Protein AF-A0A813G4A3-F1 (afdb_monomer_lite)

Sequence (191 aa):
MGSDAAAGILAEMGVASAAGILAAMDSDAAVGILAQMNSDAAVGARIAAGILALVDSDAAAGILAEMGAGSAAGILAVMGVLSAAGILTKMGSDDAAGILAEMGVASAAGILAAMDSDAAVGTLAQMNSDAAVGARIAAGILALVDSDAGSAARILAFMDSDDAAGILAEIDAESTAGILAVMDFDARLLI

InterPro domains:
  IPR006668 Magnesium transporter, MgtE intracellular domain [PF03448] (50-120)
  IPR038076 MgtE, N-terminal domain superfamily [G3DSA:1.25.60.10] (45-109)

Foldseek 3Di:
DFLLVVLVVLLPDDLLVSLVVLLVDDLVSSLRNLLNLLVPDLSSLLSSLSNLLNHDLLSSLSSQLVHQLLSSLSNQLNHDLLSSQSNLLNHQLQSSLSNLLNHDLLSSLSNLLNHDLVSSLSNLVNNVVVLVSSLSNLLSVLVVCPPPLLSSLSNLVSDDPVSSVSSLVVDDPVSSVSNVVNNVVVVVVVD

Radius of gyration: 18.29 Å; chains: 1; bounding box: 49×32×48 Å

pLDDT: mean 80.59, std 12.18, range [45.03, 96.81]

Structure (mmCIF, N/CA/C/O backbone):
data_AF-A0A813G4A3-F1
#
_entry.id   AF-A0A813G4A3-F1
#
loop_
_atom_site.group_PDB
_atom_site.id
_atom_site.type_symbol
_atom_site.label_atom_id
_atom_site.label_alt_id
_atom_site.label_comp_id
_atom_site.label_asym_id
_atom_site.label_entity_id
_atom_site.label_seq_id
_atom_site.pdbx_PDB_ins_code
_atom_site.Cartn_x
_atom_site.Cartn_y
_atom_site.Cartn_z
_atom_site.occupancy
_atom_site.B_iso_or_equiv
_atom_site.auth_seq_id
_atom_site.auth_comp_id
_atom_site.auth_asym_id
_atom_site.auth_atom_id
_atom_site.pdbx_PDB_model_num
ATOM 1 N N . MET A 1 1 ? 25.391 -0.135 -17.743 1.00 56.62 1 MET A N 1
ATOM 2 C CA . MET A 1 1 ? 24.430 0.970 -17.949 1.00 56.62 1 MET A CA 1
ATOM 3 C C . MET A 1 1 ? 24.018 1.453 -16.571 1.00 56.62 1 MET A C 1
ATOM 5 O O . MET A 1 1 ? 23.880 0.604 -15.702 1.00 56.62 1 MET A O 1
ATOM 9 N N . GLY A 1 2 ? 23.933 2.764 -16.336 1.00 77.69 2 GLY A N 1
ATOM 10 C CA . GLY A 1 2 ? 23.398 3.278 -15.067 1.00 77.69 2 GLY A CA 1
ATOM 11 C C . GLY A 1 2 ? 21.889 3.036 -14.977 1.00 77.69 2 GLY A C 1
ATOM 12 O O . GLY A 1 2 ? 21.246 2.885 -1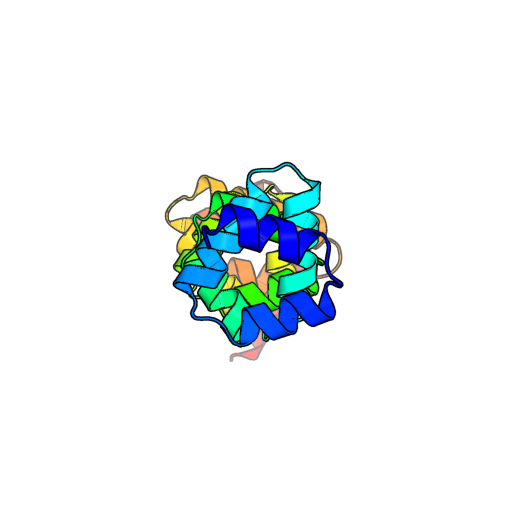6.019 1.00 77.69 2 GLY A O 1
ATOM 13 N N . SER A 1 3 ? 21.339 3.008 -13.760 1.00 78.31 3 SER A N 1
ATOM 14 C CA . SER A 1 3 ? 19.895 2.858 -13.501 1.00 78.31 3 SER A CA 1
ATOM 15 C C . SER A 1 3 ? 19.051 3.889 -14.253 1.00 78.31 3 SER A C 1
ATOM 17 O O . SER A 1 3 ? 17.966 3.567 -14.713 1.00 78.31 3 SER A O 1
ATOM 19 N N . ASP A 1 4 ? 19.598 5.080 -14.477 1.00 83.94 4 ASP A N 1
ATOM 20 C CA . ASP A 1 4 ? 18.984 6.171 -15.235 1.00 83.94 4 ASP A CA 1
ATOM 21 C C . ASP A 1 4 ? 18.680 5.812 -16.703 1.00 83.94 4 ASP A C 1
ATOM 23 O O . ASP A 1 4 ? 17.555 5.926 -17.185 1.00 83.94 4 ASP A O 1
ATOM 27 N N . ALA A 1 5 ? 19.672 5.261 -17.411 1.00 84.25 5 ALA A N 1
ATOM 28 C CA . ALA A 1 5 ? 19.495 4.831 -18.797 1.00 84.25 5 ALA A CA 1
ATOM 29 C C . ALA A 1 5 ? 18.519 3.648 -18.903 1.00 84.25 5 ALA A C 1
ATOM 31 O O . ALA A 1 5 ? 17.764 3.548 -19.868 1.00 84.25 5 ALA A O 1
ATOM 32 N N . ALA A 1 6 ? 18.530 2.750 -17.914 1.00 86.00 6 ALA A N 1
ATOM 33 C CA . ALA A 1 6 ? 17.604 1.626 -17.863 1.00 86.00 6 ALA A CA 1
ATOM 34 C C . ALA A 1 6 ? 16.165 2.080 -17.562 1.00 86.00 6 ALA A C 1
ATOM 36 O O . ALA A 1 6 ? 15.239 1.593 -18.209 1.00 86.00 6 ALA A O 1
ATOM 37 N N . ALA A 1 7 ? 15.982 3.051 -16.663 1.00 85.81 7 ALA A N 1
ATOM 38 C CA . ALA A 1 7 ? 14.694 3.675 -16.374 1.00 85.81 7 ALA A CA 1
ATOM 39 C C . ALA A 1 7 ? 14.096 4.339 -17.620 1.00 85.81 7 ALA A C 1
ATOM 41 O O . ALA A 1 7 ? 12.936 4.084 -17.940 1.00 85.81 7 ALA A O 1
ATOM 42 N N . GLY A 1 8 ? 14.895 5.096 -18.380 1.00 85.75 8 GLY A N 1
ATOM 43 C CA . GLY A 1 8 ? 14.455 5.684 -19.651 1.00 85.75 8 GLY A CA 1
ATOM 44 C C . GLY A 1 8 ? 14.010 4.633 -20.675 1.00 85.75 8 GLY A C 1
ATOM 45 O O . GLY A 1 8 ? 12.928 4.738 -21.247 1.00 85.75 8 GLY A O 1
ATOM 46 N N . ILE A 1 9 ? 14.793 3.562 -20.852 1.00 87.25 9 ILE A N 1
ATOM 47 C CA . ILE A 1 9 ? 14.450 2.466 -21.778 1.00 87.25 9 ILE A CA 1
ATOM 48 C C . ILE A 1 9 ? 13.161 1.749 -21.347 1.00 87.25 9 ILE A C 1
ATOM 50 O O . ILE A 1 9 ? 12.318 1.432 -22.187 1.00 87.25 9 ILE A O 1
ATOM 54 N N . LEU A 1 10 ? 12.997 1.481 -20.048 1.00 85.56 10 LEU A N 1
ATOM 55 C CA . LEU A 1 10 ? 11.796 0.837 -19.510 1.00 85.56 10 LEU A CA 1
ATOM 56 C C . LEU A 1 10 ? 10.564 1.739 -19.599 1.00 85.56 10 LEU A C 1
ATOM 58 O O . LEU A 1 10 ? 9.476 1.227 -19.848 1.00 85.56 10 LEU A O 1
ATOM 62 N N . ALA A 1 11 ? 10.731 3.056 -19.456 1.00 84.06 11 ALA A N 1
ATOM 63 C CA . ALA A 1 11 ? 9.652 4.029 -19.601 1.00 84.06 11 ALA A CA 1
ATOM 64 C C . ALA A 1 11 ? 9.122 4.120 -21.038 1.00 84.06 11 ALA A C 1
ATOM 66 O O . ALA A 1 11 ? 7.927 4.331 -21.243 1.00 84.06 11 ALA A O 1
ATOM 67 N N . GLU A 1 12 ? 10.003 3.966 -22.027 1.00 87.50 12 GLU A N 1
ATOM 68 C CA . GLU A 1 12 ? 9.642 4.045 -23.444 1.00 87.50 12 GLU A CA 1
ATOM 69 C C . GLU A 1 12 ? 9.147 2.712 -24.026 1.00 87.50 12 GLU A C 1
ATOM 71 O O . GLU A 1 12 ? 8.446 2.708 -25.043 1.00 87.50 12 GLU A O 1
ATOM 76 N N . MET A 1 13 ? 9.479 1.573 -23.406 1.00 90.25 13 MET A N 1
ATOM 77 C CA . MET A 1 13 ? 8.983 0.270 -23.857 1.00 90.25 13 MET A CA 1
ATOM 78 C C . MET A 1 13 ? 7.579 -0.045 -23.319 1.00 90.25 13 MET A C 1
ATOM 80 O O . MET A 1 13 ? 7.081 0.555 -22.373 1.00 90.25 13 MET A O 1
ATOM 84 N N . GLY A 1 14 ? 6.917 -1.043 -23.912 1.00 87.81 14 GLY A N 1
ATOM 85 C CA . GLY A 1 14 ? 5.619 -1.506 -23.418 1.00 87.81 14 GLY A CA 1
ATOM 86 C C . GLY A 1 14 ? 5.698 -2.090 -22.001 1.00 87.81 14 GLY A C 1
ATOM 87 O O . GLY A 1 14 ? 6.555 -2.929 -21.726 1.00 87.81 14 GLY A O 1
ATOM 88 N N . VAL A 1 15 ? 4.747 -1.720 -21.135 1.00 88.81 15 VAL A N 1
ATOM 89 C CA . VAL A 1 15 ? 4.691 -2.120 -19.710 1.00 88.81 15 VAL A CA 1
ATOM 90 C C . VAL A 1 15 ? 4.814 -3.629 -19.468 1.00 88.81 15 VAL A C 1
ATOM 92 O O . VAL A 1 15 ? 5.442 -4.038 -18.500 1.00 88.81 15 VAL A O 1
ATOM 95 N N . ALA A 1 16 ? 4.285 -4.468 -20.363 1.00 91.19 16 ALA A N 1
ATOM 96 C CA . ALA A 1 16 ? 4.394 -5.923 -20.243 1.00 91.19 16 ALA A CA 1
ATOM 97 C C . ALA A 1 16 ? 5.827 -6.430 -20.473 1.00 91.19 16 ALA A C 1
ATOM 99 O O . ALA A 1 16 ? 6.306 -7.297 -19.746 1.00 91.19 16 ALA A O 1
ATOM 100 N N . SER A 1 17 ? 6.533 -5.868 -21.458 1.00 92.44 17 SER A N 1
ATOM 101 C CA . SER A 1 17 ? 7.945 -6.185 -21.696 1.00 92.44 17 SER A CA 1
ATOM 102 C C . SER A 1 17 ? 8.811 -5.684 -20.545 1.00 92.44 17 SER A C 1
ATOM 104 O O . SER A 1 17 ? 9.707 -6.395 -20.097 1.00 92.44 17 SER A O 1
ATOM 106 N N . ALA A 1 18 ? 8.501 -4.491 -20.033 1.00 92.38 18 ALA A N 1
ATOM 107 C CA . ALA A 1 18 ? 9.183 -3.918 -18.886 1.00 92.38 18 ALA A CA 1
ATOM 108 C C . ALA A 1 18 ? 9.009 -4.778 -17.625 1.00 92.38 18 ALA A C 1
ATOM 110 O O . ALA A 1 18 ? 9.995 -5.077 -16.959 1.00 92.38 18 ALA A O 1
ATOM 111 N N . ALA A 1 19 ? 7.792 -5.254 -17.350 1.00 91.81 19 ALA A N 1
ATOM 112 C CA . ALA A 1 19 ? 7.508 -6.172 -16.247 1.00 91.81 19 ALA A CA 1
ATOM 113 C C . ALA A 1 19 ? 8.239 -7.510 -16.392 1.00 91.81 19 ALA A C 1
ATOM 115 O O . ALA A 1 19 ? 8.816 -7.997 -15.424 1.00 91.81 19 ALA A O 1
ATOM 116 N N . GLY A 1 20 ? 8.283 -8.076 -17.602 1.00 91.38 20 GLY A N 1
ATOM 117 C CA . GLY A 1 20 ? 9.026 -9.310 -17.866 1.00 91.38 20 GLY A CA 1
ATOM 118 C C . GLY A 1 20 ? 10.532 -9.168 -17.628 1.00 91.38 20 GLY A C 1
ATOM 119 O O . GLY A 1 20 ? 11.159 -10.089 -17.113 1.00 91.38 20 GLY A O 1
ATOM 120 N N . ILE A 1 21 ? 11.108 -8.011 -17.967 1.00 91.94 21 ILE A N 1
ATOM 121 C CA . ILE A 1 21 ? 12.512 -7.702 -17.667 1.00 91.94 21 ILE A CA 1
ATOM 122 C C . ILE A 1 21 ? 12.699 -7.529 -16.163 1.00 91.94 21 ILE A C 1
ATOM 124 O O . ILE A 1 21 ? 13.572 -8.174 -15.595 1.00 91.94 21 ILE A O 1
ATOM 128 N N . LEU A 1 22 ? 11.861 -6.715 -15.517 1.00 90.62 22 LEU A N 1
ATOM 129 C CA . LEU A 1 22 ? 11.952 -6.430 -14.087 1.00 90.62 22 LEU A CA 1
ATOM 130 C C . LEU A 1 22 ? 11.859 -7.711 -13.241 1.00 90.62 22 LEU A C 1
ATOM 132 O O . LEU A 1 22 ? 12.648 -7.891 -12.324 1.00 90.62 22 LEU A O 1
ATOM 136 N N . ALA A 1 23 ? 10.965 -8.636 -13.602 1.00 87.62 23 ALA A N 1
ATOM 137 C CA . ALA A 1 23 ? 10.809 -9.928 -12.931 1.00 87.62 23 ALA A CA 1
ATOM 138 C C . ALA A 1 23 ? 12.013 -10.877 -13.100 1.00 87.62 23 ALA A C 1
ATOM 140 O O . ALA A 1 23 ? 12.143 -11.841 -12.349 1.00 87.62 23 ALA A O 1
ATOM 141 N N . ALA A 1 24 ? 12.874 -10.643 -14.094 1.00 88.94 24 ALA A N 1
ATOM 142 C CA . ALA A 1 24 ? 14.073 -11.442 -14.350 1.00 88.94 24 ALA A CA 1
ATOM 143 C C . ALA A 1 24 ? 15.359 -10.806 -13.787 1.00 88.94 24 ALA A C 1
ATOM 145 O O . ALA A 1 24 ? 16.430 -11.408 -13.893 1.00 88.94 24 ALA A O 1
ATOM 146 N N . MET A 1 25 ? 15.272 -9.590 -13.244 1.00 89.81 25 MET A N 1
ATOM 147 C CA . MET A 1 25 ? 16.396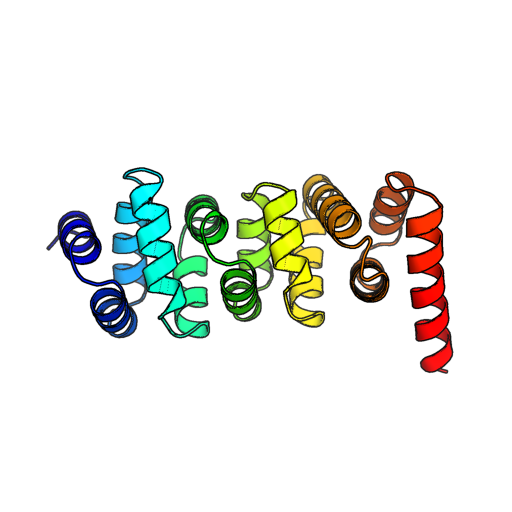 -8.861 -12.658 1.00 89.81 25 MET A CA 1
ATOM 148 C C . MET A 1 25 ? 16.546 -9.172 -11.166 1.00 89.81 25 MET A C 1
ATOM 150 O O . MET A 1 25 ? 15.621 -9.666 -10.525 1.00 89.81 25 MET A O 1
ATOM 154 N N . ASP A 1 26 ? 17.725 -8.882 -10.614 1.00 90.06 26 ASP A N 1
ATOM 155 C CA . ASP A 1 26 ? 17.891 -8.820 -9.161 1.00 90.06 26 ASP A CA 1
ATOM 156 C C . ASP A 1 26 ? 17.121 -7.626 -8.565 1.00 90.06 26 ASP A C 1
ATOM 158 O O . ASP A 1 26 ? 16.818 -6.645 -9.258 1.00 90.06 26 ASP A O 1
ATOM 162 N N . SER A 1 27 ? 16.762 -7.742 -7.282 1.00 85.44 27 SER A N 1
ATOM 163 C CA . SER A 1 27 ? 15.917 -6.766 -6.591 1.00 85.44 27 SER A CA 1
ATOM 164 C C . SER A 1 27 ? 16.592 -5.398 -6.496 1.00 85.44 27 SER A C 1
ATOM 166 O O . SER A 1 27 ? 15.973 -4.403 -6.866 1.00 85.44 27 SER A O 1
ATOM 168 N N . ASP A 1 28 ? 17.882 -5.349 -6.159 1.00 88.88 28 ASP A N 1
ATOM 169 C CA . ASP A 1 28 ? 18.676 -4.116 -6.090 1.00 88.88 28 ASP A CA 1
ATOM 170 C C . ASP A 1 28 ? 18.626 -3.307 -7.401 1.00 88.88 28 ASP A C 1
ATOM 172 O O . ASP A 1 28 ? 18.415 -2.086 -7.401 1.00 88.88 28 ASP A O 1
ATOM 176 N N . ALA A 1 29 ? 18.796 -3.967 -8.550 1.00 89.06 29 ALA A N 1
ATOM 177 C CA . ALA A 1 29 ? 18.736 -3.312 -9.850 1.00 89.06 29 ALA A CA 1
ATOM 178 C C . ALA A 1 29 ? 17.315 -2.843 -10.186 1.00 89.06 29 ALA A C 1
ATOM 180 O O . ALA A 1 29 ? 17.150 -1.741 -10.721 1.00 89.06 29 ALA A O 1
ATOM 181 N N . ALA A 1 30 ? 16.293 -3.639 -9.861 1.00 90.56 30 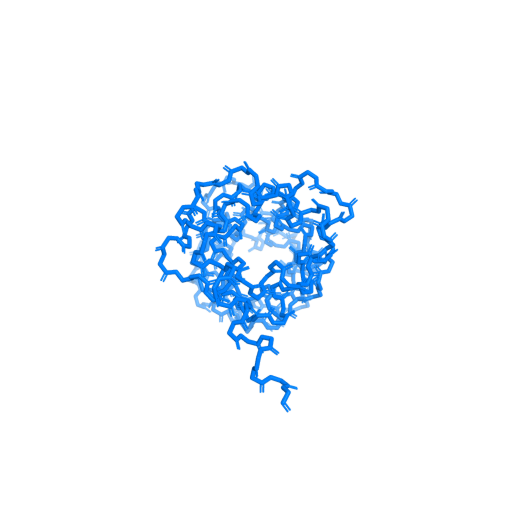ALA A N 1
ATOM 182 C CA . ALA A 1 30 ? 14.896 -3.253 -10.044 1.00 90.56 30 ALA A CA 1
ATOM 183 C C . ALA A 1 30 ? 14.529 -2.028 -9.187 1.00 90.56 30 ALA A C 1
ATOM 185 O O . ALA A 1 30 ? 13.943 -1.073 -9.705 1.00 90.56 30 ALA A O 1
ATOM 186 N N . VAL A 1 31 ? 14.942 -2.009 -7.916 1.00 91.31 31 VAL A N 1
ATOM 187 C CA . VAL A 1 31 ? 14.769 -0.881 -6.989 1.00 91.31 31 VAL A CA 1
ATOM 188 C C . VAL A 1 31 ? 15.428 0.371 -7.551 1.00 91.31 31 VAL A C 1
ATOM 190 O O . VAL A 1 31 ? 14.779 1.411 -7.664 1.00 91.31 31 VAL A O 1
ATOM 193 N N . GLY A 1 32 ? 16.694 0.278 -7.968 1.00 89.56 32 GLY A N 1
ATOM 194 C CA . GLY A 1 32 ? 17.432 1.419 -8.510 1.00 89.56 32 GLY A CA 1
ATOM 195 C C . GLY A 1 32 ? 16.790 2.015 -9.767 1.00 89.56 32 GLY A C 1
ATOM 196 O O . GLY A 1 32 ? 16.792 3.231 -9.946 1.00 89.56 32 GLY A O 1
ATOM 197 N N . ILE A 1 33 ? 16.216 1.179 -10.632 1.00 90.44 33 ILE A N 1
ATOM 198 C CA . ILE A 1 33 ? 15.498 1.614 -11.836 1.00 90.44 33 ILE A CA 1
ATOM 199 C C . ILE A 1 33 ? 14.173 2.284 -11.476 1.00 90.44 33 ILE A C 1
ATOM 201 O O . ILE A 1 33 ? 13.894 3.381 -11.957 1.00 90.44 33 ILE A O 1
ATOM 205 N N . LEU A 1 34 ? 13.354 1.645 -10.639 1.00 89.50 34 LEU A N 1
ATOM 206 C CA . LEU A 1 34 ? 12.043 2.179 -10.269 1.00 89.50 34 LEU A CA 1
ATOM 207 C C . LEU A 1 34 ? 12.169 3.471 -9.462 1.00 89.50 34 LEU A C 1
ATOM 209 O O . LEU A 1 34 ? 11.369 4.380 -9.661 1.00 89.50 34 LEU A O 1
ATOM 213 N N . ALA A 1 35 ? 13.196 3.594 -8.619 1.00 86.75 35 ALA A N 1
ATOM 214 C CA . ALA A 1 35 ? 13.501 4.832 -7.913 1.00 86.75 35 ALA A CA 1
ATOM 215 C C . ALA A 1 35 ? 13.805 5.983 -8.887 1.00 86.75 35 ALA A C 1
ATOM 217 O O . ALA A 1 35 ? 13.259 7.071 -8.713 1.00 86.75 35 ALA A O 1
ATOM 218 N N . GLN A 1 36 ? 14.592 5.729 -9.943 1.00 88.38 36 GLN A N 1
ATOM 219 C CA . GLN A 1 36 ? 14.860 6.722 -10.994 1.00 88.38 36 GLN A CA 1
ATOM 220 C C . GLN A 1 36 ? 13.608 7.070 -11.804 1.00 88.38 36 GLN A C 1
ATOM 222 O O . GLN A 1 36 ? 13.385 8.232 -12.131 1.00 88.38 36 GLN A O 1
ATOM 227 N N . MET A 1 37 ? 12.748 6.091 -12.101 1.00 86.19 37 MET A N 1
ATOM 228 C CA . MET A 1 37 ? 11.459 6.390 -12.732 1.00 86.19 37 MET A CA 1
ATOM 229 C C . MET A 1 37 ? 10.609 7.277 -11.818 1.00 86.19 37 MET A C 1
ATOM 231 O O . MET A 1 37 ? 10.025 8.254 -12.272 1.00 86.19 37 MET A O 1
ATOM 235 N N . ASN A 1 38 ? 10.549 6.967 -10.524 1.00 80.25 38 ASN A N 1
ATOM 236 C CA . ASN A 1 38 ? 9.702 7.681 -9.577 1.00 80.25 38 ASN A CA 1
ATOM 237 C C . ASN A 1 38 ? 10.185 9.114 -9.281 1.00 80.25 38 ASN A C 1
ATOM 239 O O . ASN A 1 38 ? 9.364 9.978 -8.973 1.00 80.25 38 ASN A O 1
ATOM 243 N N . SER A 1 39 ? 11.487 9.400 -9.401 1.00 76.62 39 SER A N 1
ATOM 244 C CA . SER A 1 39 ? 12.023 10.758 -9.224 1.00 76.62 39 SER A CA 1
ATOM 245 C C . SER A 1 39 ? 11.621 11.730 -10.341 1.00 76.62 39 SER A C 1
ATOM 247 O O . SER A 1 39 ? 11.503 12.930 -10.089 1.00 76.62 39 SER A O 1
ATOM 249 N N . ASP A 1 40 ? 11.339 11.232 -11.548 1.00 64.44 40 ASP A N 1
ATOM 250 C CA . ASP A 1 40 ? 11.120 12.037 -12.761 1.00 64.44 40 ASP A CA 1
ATOM 251 C C . ASP A 1 40 ? 9.645 12.431 -13.009 1.00 64.44 40 ASP A C 1
ATOM 253 O O . ASP A 1 40 ? 9.167 12.493 -14.142 1.00 64.44 40 ASP A O 1
ATOM 257 N N . ALA A 1 41 ? 8.926 12.808 -11.947 1.00 64.75 41 ALA A N 1
ATOM 258 C CA . ALA A 1 41 ? 7.518 13.241 -11.934 1.00 64.75 41 ALA A CA 1
ATOM 259 C C . ALA A 1 41 ? 6.460 12.117 -11.921 1.00 64.75 41 ALA A C 1
ATOM 261 O O . ALA A 1 41 ? 6.730 10.935 -12.106 1.00 64.75 41 ALA A O 1
ATOM 262 N N . ALA A 1 42 ? 5.193 12.515 -11.727 1.00 72.25 42 ALA A N 1
ATOM 263 C CA . ALA A 1 42 ? 4.033 11.622 -11.582 1.00 72.25 42 ALA A CA 1
ATOM 264 C C . ALA A 1 42 ? 3.841 10.617 -12.739 1.00 72.25 42 ALA A C 1
ATOM 266 O O . ALA A 1 42 ? 3.196 9.583 -12.570 1.00 72.25 42 ALA A O 1
ATOM 267 N N . VAL A 1 43 ? 4.391 10.909 -13.923 1.00 80.75 43 VAL A N 1
ATOM 268 C CA . VAL A 1 43 ? 4.371 9.987 -15.067 1.00 80.75 43 VAL A CA 1
ATOM 269 C C . VAL A 1 43 ? 5.204 8.743 -14.773 1.00 80.75 43 VAL A C 1
ATOM 271 O O . VAL A 1 43 ? 4.735 7.635 -15.026 1.00 80.75 43 VAL A O 1
ATOM 274 N N . GLY A 1 44 ? 6.396 8.909 -14.201 1.00 85.81 44 GLY A N 1
ATOM 275 C CA . GLY A 1 44 ? 7.279 7.794 -13.891 1.00 85.81 44 GLY A CA 1
ATOM 276 C C . GLY A 1 44 ? 6.732 6.902 -12.777 1.00 85.81 44 GLY A C 1
ATOM 277 O O . GLY A 1 44 ? 6.734 5.683 -12.936 1.00 85.81 44 GLY A O 1
ATOM 278 N N . ALA A 1 45 ? 6.111 7.486 -11.744 1.00 89.00 45 ALA A N 1
ATOM 279 C CA . ALA A 1 45 ? 5.363 6.737 -10.727 1.00 89.00 45 ALA A CA 1
ATOM 280 C C . ALA A 1 45 ? 4.256 5.866 -11.348 1.00 89.00 45 ALA A C 1
ATOM 282 O O . ALA A 1 45 ? 4.079 4.704 -10.984 1.00 89.00 45 ALA A O 1
ATOM 283 N N . ARG A 1 46 ? 3.528 6.400 -12.340 1.00 91.12 46 ARG A N 1
ATOM 284 C CA . ARG A 1 46 ? 2.445 5.664 -13.009 1.00 91.12 46 ARG A CA 1
ATOM 285 C C . ARG A 1 46 ? 2.958 4.535 -13.897 1.00 91.12 46 ARG A C 1
ATOM 287 O O . ARG A 1 46 ? 2.305 3.497 -13.990 1.00 91.12 46 ARG A O 1
ATOM 294 N N . ILE A 1 47 ? 4.107 4.721 -14.544 1.00 90.50 47 ILE A N 1
ATOM 295 C CA . ILE A 1 47 ? 4.747 3.652 -15.317 1.00 90.50 47 ILE A CA 1
ATOM 296 C C . ILE A 1 47 ? 5.250 2.561 -14.369 1.00 90.50 47 ILE A C 1
ATOM 298 O O . ILE A 1 47 ? 4.929 1.396 -14.585 1.00 90.50 47 ILE A O 1
ATOM 302 N N . ALA A 1 48 ? 5.951 2.930 -13.294 1.00 92.94 48 ALA A N 1
ATOM 303 C CA . ALA A 1 48 ? 6.393 2.003 -12.256 1.00 92.94 48 ALA A CA 1
ATOM 304 C C . ALA A 1 48 ? 5.220 1.191 -11.680 1.00 92.94 48 ALA A C 1
ATOM 306 O O . ALA A 1 48 ? 5.300 -0.033 -11.600 1.00 92.94 48 ALA A O 1
ATOM 307 N N . ALA A 1 49 ? 4.093 1.844 -11.380 1.00 94.19 49 ALA A N 1
ATOM 308 C CA . ALA A 1 49 ? 2.883 1.171 -10.915 1.00 94.19 49 ALA A CA 1
ATOM 309 C C . ALA A 1 49 ? 2.321 0.194 -11.959 1.00 94.19 49 ALA A C 1
ATOM 311 O O . ALA A 1 49 ? 1.951 -0.929 -11.624 1.00 94.19 49 ALA A O 1
ATOM 312 N N . GLY A 1 50 ? 2.283 0.595 -13.233 1.00 93.44 50 GLY A N 1
ATOM 313 C CA . GLY A 1 50 ? 1.841 -0.271 -14.326 1.00 93.44 50 GLY A CA 1
ATOM 314 C C . GLY A 1 50 ? 2.748 -1.485 -14.542 1.00 93.44 50 GLY A C 1
ATOM 315 O O . GLY A 1 50 ? 2.252 -2.561 -14.864 1.00 93.44 50 GLY A O 1
ATOM 316 N N . ILE A 1 51 ? 4.058 -1.326 -14.339 1.00 93.75 51 ILE A N 1
ATOM 317 C CA . ILE A 1 51 ? 5.036 -2.418 -14.392 1.00 93.75 51 ILE A CA 1
ATOM 318 C C . ILE A 1 51 ? 4.808 -3.374 -13.218 1.00 93.75 51 ILE A C 1
ATOM 320 O O . ILE A 1 51 ? 4.601 -4.563 -13.443 1.00 93.75 51 ILE A O 1
ATOM 324 N N . LEU A 1 52 ? 4.788 -2.865 -11.982 1.00 94.50 52 LEU A N 1
ATOM 325 C CA . LEU A 1 52 ? 4.624 -3.685 -10.777 1.00 94.50 52 LEU A CA 1
ATOM 326 C C . LEU A 1 52 ? 3.283 -4.424 -10.735 1.00 94.50 52 LEU A C 1
ATOM 328 O O . LEU A 1 52 ? 3.235 -5.549 -10.257 1.00 94.50 52 LEU A O 1
ATOM 332 N N . ALA A 1 53 ? 2.213 -3.851 -11.293 1.00 93.25 53 ALA A N 1
ATOM 333 C CA . ALA A 1 53 ? 0.916 -4.522 -11.394 1.00 93.25 53 ALA A CA 1
ATOM 334 C C . ALA A 1 53 ? 0.927 -5.772 -12.301 1.00 93.25 53 ALA A C 1
ATOM 336 O O . ALA A 1 53 ? -0.015 -6.563 -12.258 1.00 93.25 53 ALA A O 1
ATOM 337 N N . LEU A 1 54 ? 1.954 -5.936 -13.142 1.00 93.88 54 LEU A N 1
ATOM 338 C CA . LEU A 1 54 ? 2.149 -7.102 -14.012 1.00 93.88 54 LEU A CA 1
ATOM 339 C C . LEU A 1 54 ? 3.246 -8.051 -13.508 1.00 93.88 54 LEU A C 1
ATOM 341 O O . LEU A 1 54 ? 3.428 -9.124 -14.084 1.00 93.88 54 LEU A O 1
ATOM 345 N N . VAL A 1 55 ? 3.983 -7.657 -12.470 1.00 93.38 55 VAL A N 1
ATOM 346 C CA . VAL A 1 55 ? 4.968 -8.503 -11.791 1.00 93.38 55 VAL A CA 1
ATOM 347 C C . VAL A 1 55 ? 4.249 -9.338 -10.730 1.00 93.38 55 VAL A C 1
ATOM 349 O O . VAL A 1 55 ? 3.199 -8.948 -10.219 1.00 93.38 55 VAL A O 1
ATOM 352 N N . ASP A 1 56 ? 4.800 -10.511 -10.418 1.00 93.81 56 ASP A N 1
ATOM 353 C CA . ASP A 1 56 ? 4.314 -11.328 -9.307 1.00 93.81 56 ASP A CA 1
ATOM 354 C C . ASP A 1 56 ? 4.283 -10.511 -8.001 1.00 93.81 56 ASP A C 1
ATOM 356 O O . ASP A 1 56 ? 5.218 -9.764 -7.705 1.00 93.81 56 ASP A O 1
ATOM 360 N N . SER A 1 57 ? 3.197 -10.623 -7.231 1.00 92.31 57 SER A N 1
ATOM 361 C CA . SER A 1 57 ? 2.982 -9.767 -6.059 1.00 92.31 57 SER A CA 1
ATOM 362 C C . SER A 1 57 ? 4.027 -9.972 -4.964 1.00 92.31 57 SER A C 1
ATOM 364 O O . SER A 1 57 ? 4.339 -9.007 -4.272 1.00 92.31 57 SER A O 1
ATOM 366 N N . ASP A 1 58 ? 4.602 -11.172 -4.826 1.00 94.19 58 ASP A N 1
ATOM 367 C CA . ASP A 1 58 ? 5.673 -11.425 -3.859 1.00 94.19 58 ASP A CA 1
ATOM 368 C C . ASP A 1 58 ? 6.975 -10.724 -4.299 1.00 94.19 58 ASP A C 1
ATOM 370 O O . ASP A 1 58 ? 7.653 -10.089 -3.489 1.00 94.19 58 ASP A O 1
ATOM 374 N N . ALA A 1 59 ? 7.293 -10.743 -5.598 1.00 92.75 59 ALA A N 1
ATOM 375 C CA . ALA A 1 59 ? 8.444 -10.014 -6.140 1.00 92.75 59 ALA A CA 1
ATOM 376 C C . ALA A 1 59 ? 8.256 -8.490 -6.051 1.00 92.75 59 ALA A C 1
ATOM 378 O O . ALA A 1 59 ? 9.174 -7.770 -5.656 1.00 92.75 59 ALA A O 1
ATOM 379 N N . ALA A 1 60 ? 7.061 -7.990 -6.371 1.00 95.06 60 ALA A N 1
ATOM 380 C CA . ALA A 1 60 ? 6.734 -6.574 -6.230 1.00 95.06 60 ALA A CA 1
ATOM 381 C C . ALA A 1 60 ? 6.805 -6.111 -4.764 1.00 95.06 60 ALA A C 1
ATOM 383 O O . ALA A 1 60 ? 7.291 -5.011 -4.501 1.00 95.06 60 ALA A O 1
ATOM 384 N N . ALA A 1 61 ? 6.373 -6.953 -3.818 1.00 95.25 61 ALA A N 1
ATOM 385 C CA . ALA A 1 61 ? 6.486 -6.681 -2.389 1.00 95.25 61 ALA A CA 1
ATOM 386 C C . ALA A 1 61 ? 7.950 -6.584 -1.947 1.00 95.25 61 ALA A C 1
ATOM 388 O O . ALA A 1 61 ? 8.313 -5.606 -1.299 1.00 95.25 61 ALA A O 1
ATOM 389 N N . GLY A 1 62 ? 8.806 -7.526 -2.358 1.00 93.94 62 GLY A N 1
ATOM 390 C CA . GLY A 1 62 ? 10.242 -7.465 -2.060 1.00 93.94 62 GLY A CA 1
ATOM 391 C C . GLY A 1 62 ? 10.900 -6.187 -2.590 1.00 93.94 62 GLY A C 1
ATOM 392 O O . GLY A 1 62 ? 11.593 -5.490 -1.856 1.00 93.94 62 GLY A O 1
ATOM 393 N N . ILE A 1 63 ? 10.599 -5.817 -3.837 1.00 94.12 63 ILE A N 1
ATOM 394 C CA . ILE A 1 63 ? 11.125 -4.593 -4.460 1.00 94.12 63 ILE A CA 1
ATOM 395 C C . ILE A 1 63 ? 10.671 -3.335 -3.711 1.00 94.12 63 ILE A C 1
ATOM 397 O O . ILE A 1 63 ? 11.459 -2.416 -3.515 1.00 94.12 63 ILE A O 1
ATOM 401 N N . LEU A 1 64 ? 9.402 -3.250 -3.310 1.00 94.56 64 LEU A N 1
ATOM 402 C CA . LEU A 1 64 ? 8.902 -2.072 -2.598 1.00 94.56 64 LEU A CA 1
ATOM 403 C C . LEU A 1 64 ? 9.399 -1.998 -1.150 1.00 94.56 64 LEU A C 1
ATOM 405 O O . LEU A 1 64 ? 9.585 -0.888 -0.666 1.00 94.56 64 LEU A O 1
ATOM 409 N N . ALA A 1 65 ? 9.647 -3.133 -0.490 1.00 92.62 65 ALA A N 1
ATOM 410 C CA . ALA A 1 65 ? 10.218 -3.179 0.859 1.00 92.62 65 ALA A CA 1
ATOM 411 C C . ALA A 1 65 ? 11.685 -2.715 0.882 1.00 92.62 65 ALA A C 1
ATOM 413 O O . ALA A 1 65 ? 12.115 -2.016 1.795 1.00 92.62 65 ALA A O 1
ATOM 414 N N . GLU A 1 66 ? 12.453 -3.049 -0.157 1.00 92.75 66 GLU A N 1
ATOM 415 C CA . GLU A 1 66 ? 13.828 -2.561 -0.330 1.00 92.75 66 GLU A CA 1
ATOM 416 C C . GLU A 1 66 ? 13.885 -1.090 -0.790 1.00 92.75 66 GLU A C 1
ATOM 418 O O . GLU A 1 66 ? 14.930 -0.436 -0.722 1.00 92.75 66 GLU A O 1
ATOM 423 N N . MET A 1 67 ? 12.758 -0.541 -1.251 1.00 90.75 67 MET A N 1
ATOM 424 C CA . MET A 1 67 ? 12.629 0.851 -1.664 1.00 90.75 67 MET A CA 1
ATOM 425 C C . MET A 1 67 ? 12.300 1.756 -0.469 1.00 90.75 67 MET A C 1
ATOM 427 O O . MET A 1 67 ? 11.619 1.368 0.472 1.00 90.75 67 MET A O 1
ATOM 431 N N . GLY A 1 68 ? 12.730 3.021 -0.513 1.00 88.88 68 GLY A N 1
ATOM 432 C CA . GLY A 1 68 ? 12.323 3.994 0.505 1.00 88.88 68 GLY A CA 1
ATOM 433 C C . GLY A 1 68 ? 10.797 4.168 0.556 1.00 88.88 68 GLY A C 1
ATOM 434 O O . GLY A 1 68 ? 10.168 4.358 -0.489 1.00 88.88 68 GLY A O 1
ATOM 435 N N . ALA A 1 69 ? 10.225 4.170 1.767 1.00 90.56 69 ALA A N 1
ATOM 436 C CA . ALA A 1 69 ? 8.778 4.164 2.010 1.00 90.56 69 ALA A CA 1
ATOM 437 C C . ALA A 1 69 ? 8.005 5.239 1.226 1.00 90.56 69 ALA A C 1
ATOM 439 O O . ALA A 1 69 ? 7.004 4.930 0.586 1.00 90.56 69 ALA A O 1
ATOM 440 N N . GLY A 1 70 ? 8.507 6.478 1.175 1.00 90.50 70 GLY A N 1
ATOM 441 C CA . GLY A 1 70 ? 7.862 7.559 0.419 1.00 90.50 70 GLY A CA 1
ATOM 442 C C . GLY A 1 70 ? 7.833 7.327 -1.099 1.00 90.50 70 GLY A C 1
ATOM 443 O O . GLY A 1 70 ? 6.862 7.681 -1.769 1.00 90.50 70 GLY A O 1
ATOM 444 N N . SER A 1 71 ? 8.861 6.681 -1.659 1.00 91.38 71 SER A N 1
ATOM 445 C CA . SER A 1 71 ? 8.875 6.328 -3.084 1.00 91.38 71 SER A CA 1
ATOM 446 C C . SER A 1 71 ? 7.873 5.222 -3.387 1.00 91.38 71 SER A C 1
ATOM 448 O O . SER A 1 71 ? 7.085 5.347 -4.326 1.00 91.38 71 SER A O 1
ATOM 450 N N . ALA A 1 72 ? 7.859 4.177 -2.559 1.00 94.56 72 ALA A N 1
ATOM 451 C CA . ALA A 1 72 ? 6.889 3.098 -2.665 1.00 94.56 72 ALA A CA 1
ATOM 452 C C . ALA A 1 72 ? 5.448 3.619 -2.509 1.00 94.56 72 ALA A C 1
ATOM 454 O O . ALA A 1 72 ? 4.585 3.292 -3.324 1.00 94.56 72 ALA A O 1
ATOM 455 N N . ALA A 1 73 ? 5.206 4.517 -1.550 1.00 93.00 73 ALA A N 1
ATOM 456 C CA . ALA A 1 73 ? 3.923 5.184 -1.338 1.00 93.00 73 ALA A CA 1
ATOM 457 C C . ALA A 1 73 ? 3.467 5.971 -2.573 1.00 93.00 73 ALA A C 1
ATOM 459 O O . ALA A 1 73 ? 2.310 5.865 -2.981 1.00 93.00 73 ALA A O 1
ATOM 460 N N . GLY A 1 74 ? 4.375 6.714 -3.214 1.00 92.25 74 GLY A N 1
ATOM 461 C CA . GLY A 1 74 ? 4.087 7.440 -4.453 1.00 92.25 74 GLY A CA 1
ATOM 462 C C . GLY A 1 74 ? 3.660 6.523 -5.604 1.00 92.25 74 GLY A C 1
ATOM 463 O O . GLY A 1 74 ? 2.720 6.847 -6.332 1.00 92.25 74 GLY A O 1
ATOM 464 N N . ILE A 1 75 ? 4.298 5.356 -5.735 1.00 94.31 75 ILE A N 1
ATOM 465 C CA . ILE A 1 75 ? 3.948 4.349 -6.746 1.00 94.31 75 ILE A CA 1
ATOM 466 C C . ILE A 1 75 ? 2.591 3.705 -6.425 1.00 94.31 75 ILE A C 1
ATOM 468 O O . ILE A 1 75 ? 1.726 3.619 -7.300 1.00 94.31 75 ILE A O 1
ATOM 472 N N . LEU A 1 76 ? 2.364 3.288 -5.175 1.00 94.62 76 LEU A N 1
ATOM 473 C CA . LEU A 1 76 ? 1.097 2.674 -4.763 1.00 94.62 76 LEU A CA 1
ATOM 474 C C . LEU A 1 76 ? -0.082 3.651 -4.844 1.00 94.62 76 LEU A C 1
ATOM 476 O O . LEU A 1 76 ? -1.181 3.243 -5.209 1.00 94.62 76 LEU A O 1
ATOM 480 N N . ALA A 1 77 ? 0.133 4.944 -4.584 1.00 90.44 77 ALA A N 1
ATOM 481 C CA . ALA A 1 77 ? -0.914 5.966 -4.650 1.00 90.44 77 ALA A CA 1
ATOM 482 C C . ALA A 1 77 ? -1.528 6.129 -6.050 1.00 90.44 77 ALA A C 1
ATOM 484 O O . ALA A 1 77 ? -2.673 6.569 -6.171 1.00 90.44 77 ALA A O 1
ATOM 485 N N . VAL A 1 78 ? -0.781 5.790 -7.106 1.00 92.56 78 VAL A N 1
ATOM 486 C CA . VAL A 1 78 ? -1.261 5.816 -8.498 1.00 92.56 78 VAL A CA 1
ATOM 487 C C . VAL A 1 78 ? -1.599 4.424 -9.041 1.00 92.56 78 VAL A C 1
ATOM 489 O O . VAL A 1 78 ? -2.018 4.300 -10.195 1.00 92.56 78 VAL A O 1
ATOM 492 N N . MET A 1 79 ? -1.430 3.383 -8.224 1.00 94.12 79 MET A N 1
ATOM 493 C CA . MET A 1 79 ? -1.801 2.007 -8.532 1.00 94.12 79 MET A CA 1
ATOM 494 C C . MET A 1 79 ? -3.285 1.758 -8.224 1.00 94.12 79 MET A C 1
ATOM 496 O O . MET A 1 79 ? -3.909 2.451 -7.423 1.00 94.12 79 MET A O 1
ATOM 500 N N . GLY A 1 80 ? -3.879 0.746 -8.862 1.00 91.44 80 GLY A N 1
ATOM 501 C CA . GLY A 1 80 ? -5.209 0.277 -8.477 1.00 91.44 80 GLY A CA 1
ATOM 502 C C . GLY A 1 80 ? -5.214 -0.266 -7.043 1.00 91.44 80 GLY A C 1
ATOM 503 O O . GLY A 1 80 ? -4.332 -1.041 -6.681 1.00 91.44 80 GLY A O 1
ATOM 504 N N . VAL A 1 81 ? -6.236 0.095 -6.260 1.00 87.88 81 VAL A N 1
ATOM 505 C CA . VAL A 1 81 ? -6.364 -0.246 -4.828 1.00 87.88 81 VAL A CA 1
ATOM 506 C C . VAL A 1 81 ? -6.179 -1.742 -4.557 1.00 87.88 81 VAL A C 1
ATOM 508 O O . VAL A 1 81 ? -5.412 -2.106 -3.675 1.00 87.88 81 VAL A O 1
ATOM 511 N N . LEU A 1 82 ? -6.816 -2.613 -5.348 1.00 91.00 82 LEU A N 1
ATOM 512 C CA . LEU A 1 82 ? -6.708 -4.068 -5.169 1.00 91.00 82 LEU A CA 1
ATOM 513 C C . LEU A 1 82 ? -5.298 -4.601 -5.454 1.00 91.00 82 LEU A C 1
ATOM 515 O O . LEU A 1 82 ? -4.834 -5.509 -4.775 1.00 91.00 82 LEU A O 1
ATOM 519 N N . SER A 1 83 ? -4.608 -4.040 -6.450 1.00 94.25 83 SER A N 1
ATOM 520 C CA . SER A 1 83 ? -3.226 -4.420 -6.757 1.00 94.25 83 SER A CA 1
ATOM 521 C C . SER A 1 83 ? -2.289 -3.975 -5.640 1.00 94.25 83 SER A C 1
ATOM 523 O O . SER A 1 83 ? -1.486 -4.774 -5.171 1.00 94.25 83 SER A O 1
ATOM 525 N N . ALA A 1 84 ? -2.440 -2.737 -5.163 1.00 95.81 84 ALA A N 1
ATOM 526 C CA . ALA A 1 84 ? -1.664 -2.227 -4.039 1.00 95.81 84 ALA A CA 1
ATOM 527 C C . ALA A 1 84 ? -1.899 -3.059 -2.767 1.00 95.81 84 ALA A C 1
ATOM 529 O O . ALA A 1 84 ? -0.939 -3.459 -2.116 1.00 95.81 84 ALA A O 1
ATOM 530 N N . ALA A 1 85 ? -3.155 -3.394 -2.465 1.00 92.19 85 ALA A N 1
ATOM 531 C CA . ALA A 1 85 ? -3.515 -4.241 -1.331 1.00 92.19 85 ALA A CA 1
ATOM 532 C C . ALA A 1 85 ? -2.924 -5.651 -1.445 1.00 92.19 85 ALA A C 1
ATOM 534 O O . ALA A 1 85 ? -2.379 -6.171 -0.473 1.00 92.19 85 ALA A O 1
ATOM 535 N N . GLY A 1 86 ? -2.978 -6.260 -2.633 1.00 95.25 86 GLY A N 1
ATOM 536 C CA . GLY A 1 86 ? -2.375 -7.569 -2.883 1.00 95.25 86 GLY A CA 1
ATOM 537 C C . GLY A 1 86 ? -0.863 -7.573 -2.654 1.00 95.25 86 GLY A C 1
ATOM 538 O O . GLY A 1 86 ? -0.344 -8.496 -2.033 1.00 95.25 86 GLY A O 1
ATOM 539 N N . ILE A 1 87 ? -0.168 -6.520 -3.088 1.00 96.81 87 ILE A N 1
ATOM 540 C CA . ILE A 1 87 ? 1.275 -6.361 -2.879 1.00 96.81 87 ILE A CA 1
ATOM 541 C C . ILE A 1 87 ? 1.598 -6.144 -1.395 1.00 96.81 87 ILE A C 1
ATOM 543 O O . ILE A 1 87 ? 2.448 -6.847 -0.854 1.00 96.81 87 ILE A O 1
ATOM 547 N N . LEU A 1 88 ? 0.894 -5.236 -0.710 1.00 95.31 88 LEU A N 1
ATOM 548 C CA . LEU A 1 88 ? 1.107 -5.002 0.724 1.00 95.31 88 LEU A CA 1
ATOM 549 C C . LEU A 1 88 ? 0.778 -6.234 1.577 1.00 95.31 88 LEU A C 1
ATOM 551 O O . LEU A 1 88 ? 1.455 -6.483 2.565 1.00 95.31 88 LEU A O 1
ATOM 555 N N . THR A 1 89 ? -0.196 -7.052 1.171 1.00 93.38 89 THR A N 1
ATOM 556 C CA . THR A 1 89 ? -0.521 -8.321 1.851 1.00 93.38 89 THR A CA 1
ATOM 557 C C . THR A 1 89 ? 0.634 -9.328 1.782 1.00 93.38 89 THR A C 1
ATOM 559 O O . THR A 1 89 ? 0.756 -10.183 2.656 1.00 93.38 89 THR A O 1
ATOM 562 N N . LYS A 1 90 ? 1.489 -9.253 0.753 1.00 95.38 90 LYS A N 1
ATOM 563 C CA . LYS A 1 90 ? 2.686 -10.104 0.624 1.00 95.38 90 LYS A CA 1
ATOM 564 C C . LYS A 1 90 ? 3.933 -9.523 1.288 1.00 95.38 90 LYS A C 1
ATOM 566 O O . LYS A 1 90 ? 4.961 -10.192 1.345 1.00 95.38 90 LYS A O 1
ATOM 571 N N . MET A 1 91 ? 3.849 -8.292 1.773 1.00 94.12 91 MET A N 1
ATOM 572 C CA . MET A 1 91 ? 4.950 -7.575 2.398 1.00 94.12 91 MET A CA 1
ATOM 573 C C . MET A 1 91 ? 4.999 -7.835 3.911 1.00 94.12 91 MET A C 1
ATOM 575 O O . MET A 1 91 ? 4.001 -8.214 4.523 1.00 94.12 91 MET A O 1
ATOM 579 N N . GLY A 1 92 ? 6.162 -7.613 4.531 1.00 93.25 92 GLY A N 1
ATOM 580 C CA . GLY A 1 92 ? 6.259 -7.539 5.988 1.00 93.25 92 GLY A CA 1
ATOM 581 C C . GLY A 1 92 ? 5.374 -6.422 6.552 1.00 93.25 92 GLY A C 1
ATOM 582 O O . GLY A 1 92 ? 5.244 -5.358 5.945 1.00 93.25 92 GLY A O 1
ATOM 583 N N . SER A 1 93 ? 4.773 -6.656 7.723 1.00 89.00 93 SER A N 1
ATOM 584 C CA . SER A 1 93 ? 3.852 -5.708 8.369 1.00 89.00 93 SER A CA 1
ATOM 585 C C . SER A 1 93 ? 4.470 -4.329 8.587 1.00 89.00 93 SER A C 1
ATOM 587 O O . SER A 1 93 ? 3.787 -3.324 8.411 1.00 89.00 93 SER A O 1
ATOM 589 N N . ASP A 1 94 ? 5.752 -4.295 8.946 1.00 90.44 94 ASP A N 1
ATOM 590 C CA . ASP A 1 94 ? 6.480 -3.082 9.319 1.00 90.44 94 ASP A CA 1
ATOM 591 C C . ASP A 1 94 ? 6.748 -2.215 8.082 1.00 90.44 94 ASP A C 1
ATOM 593 O O . ASP A 1 94 ? 6.500 -1.009 8.098 1.00 90.44 94 ASP A O 1
ATOM 597 N N . ASP A 1 95 ? 7.171 -2.838 6.979 1.00 93.38 95 ASP A N 1
ATOM 598 C CA . ASP A 1 95 ? 7.399 -2.155 5.704 1.00 93.38 95 ASP A CA 1
ATOM 599 C C . ASP A 1 95 ? 6.078 -1.630 5.128 1.00 93.38 95 ASP A C 1
ATOM 601 O O . ASP A 1 95 ? 5.984 -0.470 4.722 1.00 93.38 95 ASP A O 1
ATOM 605 N N . ALA A 1 96 ? 5.021 -2.450 5.165 1.00 93.25 96 ALA A N 1
ATOM 606 C CA . ALA A 1 96 ? 3.693 -2.042 4.717 1.00 93.25 96 ALA A CA 1
ATOM 607 C C . ALA A 1 96 ? 3.162 -0.852 5.532 1.00 93.25 96 ALA A C 1
ATOM 609 O O . ALA A 1 96 ? 2.611 0.093 4.963 1.00 93.25 96 ALA A O 1
ATOM 610 N N . ALA A 1 97 ? 3.371 -0.867 6.850 1.00 88.38 97 ALA A N 1
ATOM 611 C CA . ALA A 1 97 ? 2.984 0.213 7.750 1.00 88.38 97 ALA A CA 1
ATOM 612 C C . ALA A 1 97 ? 3.759 1.498 7.450 1.00 88.38 97 ALA A C 1
ATOM 614 O O . ALA A 1 97 ? 3.154 2.565 7.331 1.00 88.38 97 ALA A O 1
ATOM 615 N N . GLY A 1 98 ? 5.077 1.394 7.261 1.00 90.25 98 GLY A N 1
ATOM 616 C CA . GLY A 1 98 ? 5.922 2.522 6.879 1.00 90.25 98 GLY A CA 1
ATOM 617 C C . GLY A 1 98 ? 5.488 3.151 5.554 1.00 90.25 98 GLY A C 1
ATOM 618 O O . GLY A 1 98 ? 5.398 4.371 5.450 1.00 90.25 98 GLY A O 1
ATOM 619 N N . ILE A 1 99 ? 5.144 2.337 4.554 1.00 92.94 99 ILE A N 1
ATOM 620 C CA . ILE A 1 99 ? 4.653 2.831 3.261 1.00 92.94 99 ILE A CA 1
ATOM 621 C C . ILE A 1 99 ? 3.297 3.527 3.412 1.00 92.94 99 ILE A C 1
ATOM 623 O O . ILE A 1 99 ? 3.118 4.631 2.901 1.00 92.94 99 ILE A O 1
ATOM 627 N N . LEU A 1 100 ? 2.342 2.922 4.122 1.00 89.06 100 LEU A N 1
ATOM 628 C CA . LEU A 1 100 ? 1.014 3.511 4.328 1.00 89.06 100 LEU A CA 1
ATOM 629 C C . LEU A 1 100 ? 1.067 4.817 5.130 1.00 89.06 100 LEU A C 1
ATOM 631 O O . LEU A 1 100 ? 0.254 5.707 4.877 1.00 89.06 100 LEU A O 1
ATOM 635 N N . ALA A 1 101 ? 2.026 4.964 6.048 1.00 85.75 101 ALA A N 1
ATOM 636 C CA . ALA A 1 101 ? 2.238 6.199 6.803 1.00 85.75 101 ALA A CA 1
ATOM 637 C C . ALA A 1 101 ? 2.653 7.386 5.913 1.00 85.75 101 ALA A C 1
ATOM 639 O O . ALA A 1 101 ? 2.305 8.529 6.205 1.00 85.75 101 ALA A O 1
ATOM 640 N N . GLU A 1 102 ? 3.337 7.118 4.798 1.00 88.56 102 GLU A N 1
ATOM 641 C CA . GLU A 1 102 ? 3.740 8.124 3.807 1.00 88.56 102 GLU A CA 1
ATOM 642 C C . GLU A 1 102 ? 2.624 8.443 2.788 1.00 88.56 102 GLU A C 1
ATOM 644 O O . GLU A 1 102 ? 2.757 9.346 1.955 1.00 88.56 102 GLU A O 1
ATOM 649 N N . MET A 1 103 ? 1.501 7.718 2.829 1.00 85.25 103 MET A N 1
ATOM 650 C CA . MET A 1 103 ? 0.368 7.923 1.928 1.00 85.25 103 MET A CA 1
ATOM 651 C C . MET A 1 103 ? -0.652 8.924 2.485 1.00 85.25 103 MET A C 1
ATOM 653 O O . MET A 1 103 ? -0.808 9.138 3.685 1.00 85.25 103 MET A O 1
ATOM 657 N N . GLY A 1 104 ? -1.439 9.517 1.582 1.00 79.94 104 GLY A N 1
ATOM 658 C CA . GLY A 1 104 ? -2.634 10.253 1.983 1.00 79.94 104 GLY A CA 1
ATOM 659 C C . GLY A 1 104 ? -3.637 9.327 2.679 1.00 79.94 104 GLY A C 1
ATOM 660 O O . GLY A 1 104 ? -3.918 8.240 2.178 1.00 79.94 104 GLY A O 1
ATOM 661 N N . VAL A 1 105 ? -4.221 9.794 3.789 1.00 74.00 105 VAL A N 1
ATOM 662 C CA . VAL A 1 105 ? -5.126 9.022 4.668 1.00 74.00 105 VAL A CA 1
ATOM 663 C C . VAL A 1 105 ? -6.188 8.230 3.899 1.00 74.00 105 VAL A C 1
ATOM 665 O O . VAL A 1 105 ? -6.363 7.045 4.152 1.00 74.00 105 VAL A O 1
ATOM 668 N N . ALA A 1 106 ? -6.869 8.855 2.933 1.00 72.56 106 ALA A N 1
ATOM 669 C CA . ALA A 1 106 ? -7.921 8.190 2.163 1.00 72.56 106 ALA A CA 1
ATOM 670 C C . ALA A 1 106 ? -7.389 7.044 1.283 1.00 72.56 106 ALA A C 1
ATOM 672 O O . ALA A 1 106 ? -8.028 6.000 1.177 1.00 72.56 106 ALA A O 1
ATOM 673 N N . SER A 1 107 ? -6.216 7.211 0.667 1.00 80.06 107 SER A N 1
ATOM 674 C CA . SER A 1 107 ? -5.602 6.165 -0.157 1.00 80.06 107 SER A CA 1
ATOM 675 C C . SER A 1 107 ? -5.094 5.011 0.703 1.00 80.06 107 SER A C 1
ATOM 677 O O . SER A 1 107 ? -5.342 3.857 0.366 1.00 80.06 107 SER A O 1
ATOM 679 N N . ALA A 1 108 ? -4.437 5.319 1.827 1.00 83.12 108 ALA A N 1
ATOM 680 C CA . ALA A 1 108 ? -3.972 4.315 2.781 1.00 83.12 108 ALA A CA 1
ATOM 681 C C . ALA A 1 108 ? -5.140 3.484 3.327 1.00 83.12 108 ALA A C 1
ATOM 683 O O . ALA A 1 108 ? -5.107 2.256 3.294 1.00 83.12 108 ALA A O 1
ATOM 684 N N . ALA A 1 109 ? -6.210 4.161 3.747 1.00 75.88 109 ALA A N 1
ATOM 685 C CA . ALA A 1 109 ? -7.430 3.531 4.223 1.00 75.88 109 ALA A CA 1
ATOM 686 C C . ALA A 1 109 ? -8.087 2.632 3.169 1.00 75.88 109 ALA A C 1
ATOM 688 O O . ALA A 1 109 ? -8.450 1.497 3.464 1.00 75.88 109 ALA A O 1
ATOM 689 N N . GLY A 1 110 ? -8.213 3.114 1.929 1.00 77.31 110 GLY A N 1
ATOM 690 C CA . GLY A 1 110 ? -8.791 2.325 0.842 1.00 77.31 110 GLY A CA 1
ATOM 691 C C . GLY A 1 110 ? -7.994 1.054 0.544 1.00 77.31 110 GLY A C 1
ATOM 692 O O . GLY A 1 110 ? -8.587 0.013 0.272 1.00 77.31 110 GLY A O 1
ATOM 693 N N . ILE A 1 111 ? -6.662 1.120 0.624 1.00 86.38 111 ILE A N 1
ATOM 694 C CA . ILE A 1 111 ? -5.788 -0.041 0.423 1.00 86.38 111 ILE A CA 1
ATOM 695 C C . ILE A 1 111 ? -5.899 -1.017 1.594 1.00 86.38 111 ILE A C 1
ATOM 697 O O . ILE A 1 111 ? -6.108 -2.202 1.355 1.00 86.38 111 ILE A O 1
ATOM 701 N N . LEU A 1 112 ? -5.836 -0.536 2.838 1.00 81.69 112 LEU A N 1
ATOM 702 C CA . LEU A 1 112 ? -5.997 -1.377 4.029 1.00 81.69 112 LEU A CA 1
ATOM 703 C C . LEU A 1 112 ? -7.345 -2.099 4.061 1.00 81.69 112 LEU A C 1
ATOM 705 O O . LEU A 1 112 ? -7.392 -3.282 4.375 1.00 81.69 112 LEU A O 1
ATOM 709 N N . ALA A 1 113 ? -8.431 -1.425 3.677 1.00 75.44 113 ALA A N 1
ATOM 710 C CA . ALA A 1 113 ? -9.756 -2.039 3.589 1.00 75.44 113 ALA A CA 1
ATOM 711 C C . ALA A 1 113 ? -9.851 -3.133 2.506 1.00 75.44 113 ALA A C 1
ATOM 713 O O . ALA A 1 113 ? -10.745 -3.974 2.554 1.00 75.44 113 ALA A O 1
ATOM 714 N N . ALA A 1 114 ? -8.951 -3.116 1.521 1.00 82.38 114 ALA A N 1
ATOM 715 C CA . ALA A 1 114 ? -8.879 -4.110 0.457 1.00 82.38 114 ALA A CA 1
ATOM 716 C C . ALA A 1 114 ? -7.876 -5.246 0.738 1.00 82.38 114 ALA A C 1
ATOM 718 O O . ALA A 1 114 ? -7.803 -6.190 -0.052 1.00 82.38 114 ALA A O 1
ATOM 719 N N . MET A 1 115 ? -7.089 -5.154 1.814 1.00 83.62 115 MET A N 1
ATOM 720 C CA . MET A 1 115 ? -6.161 -6.207 2.235 1.00 83.62 115 MET A CA 1
ATOM 721 C C . MET A 1 115 ? -6.909 -7.361 2.911 1.00 83.62 115 MET A C 1
ATOM 723 O O . MET A 1 115 ? -8.038 -7.209 3.382 1.00 83.62 115 MET A O 1
ATOM 727 N N . ASP A 1 116 ? -6.259 -8.527 2.976 1.00 82.69 116 ASP A N 1
ATOM 728 C CA . ASP A 1 116 ? -6.729 -9.601 3.854 1.00 82.69 116 ASP A CA 1
ATOM 729 C C . ASP A 1 116 ? -6.764 -9.114 5.311 1.00 82.69 116 ASP A C 1
ATOM 731 O O . ASP A 1 116 ? -5.907 -8.328 5.724 1.00 82.69 116 ASP A O 1
ATOM 735 N N . SER A 1 117 ? -7.751 -9.570 6.088 1.00 71.38 117 SER A N 1
ATOM 736 C CA . SER A 1 117 ? -7.962 -9.063 7.444 1.00 71.38 117 SER A CA 1
ATOM 737 C C . SER A 1 117 ? -6.756 -9.267 8.350 1.00 71.38 117 SER A C 1
ATOM 739 O O . SER A 1 117 ? -6.439 -8.359 9.112 1.00 71.38 117 SER A O 1
ATOM 741 N N . ASP A 1 118 ? -6.059 -10.399 8.248 1.00 77.81 118 ASP A N 1
ATOM 742 C CA . ASP A 1 118 ? -4.919 -10.684 9.125 1.00 77.81 118 ASP A CA 1
ATOM 743 C C . ASP A 1 118 ? -3.721 -9.798 8.760 1.00 77.81 118 ASP A C 1
ATOM 745 O O . ASP A 1 118 ? -3.026 -9.280 9.636 1.00 77.81 118 ASP A O 1
ATOM 749 N N . ALA A 1 119 ? -3.512 -9.561 7.462 1.00 81.62 119 ALA A N 1
ATOM 750 C CA . ALA A 1 119 ? -2.468 -8.664 6.979 1.00 81.62 119 ALA A CA 1
ATOM 751 C C . ALA A 1 119 ? -2.766 -7.203 7.343 1.00 81.62 119 ALA A C 1
ATOM 753 O O . ALA A 1 119 ? -1.892 -6.518 7.866 1.00 81.62 119 ALA A O 1
ATOM 754 N N . ALA A 1 120 ? -4.000 -6.736 7.127 1.00 79.38 120 ALA A N 1
ATOM 755 C CA . ALA A 1 120 ? -4.423 -5.378 7.469 1.00 79.38 120 ALA A CA 1
ATOM 756 C C . ALA A 1 120 ? -4.242 -5.094 8.965 1.00 79.38 120 ALA A C 1
ATOM 758 O O . ALA A 1 120 ? -3.719 -4.049 9.351 1.00 79.38 120 ALA A O 1
ATOM 759 N N . VAL A 1 121 ? -4.630 -6.056 9.800 1.00 74.50 121 VAL A N 1
ATOM 760 C CA . VAL A 1 121 ? -4.444 -6.025 11.251 1.00 74.50 121 VAL A CA 1
ATOM 761 C C . VAL A 1 121 ? -2.968 -5.962 11.623 1.00 74.50 121 VAL A C 1
ATOM 763 O O . VAL A 1 121 ? -2.572 -5.094 12.399 1.00 74.50 121 VAL A O 1
ATOM 766 N N . GLY A 1 122 ? -2.148 -6.855 11.063 1.00 80.62 122 GLY A N 1
ATOM 767 C CA . GLY A 1 122 ? -0.714 -6.891 11.338 1.00 80.62 122 GLY A CA 1
ATOM 768 C C . GLY A 1 122 ? -0.035 -5.578 10.960 1.00 80.62 122 GLY A C 1
ATOM 769 O O . GLY A 1 122 ? 0.754 -5.047 11.735 1.00 80.62 122 GLY A O 1
ATOM 770 N N . THR A 1 123 ? -0.390 -5.013 9.809 1.00 84.88 123 THR A N 1
ATOM 771 C CA . THR A 1 123 ? 0.097 -3.708 9.362 1.00 84.88 123 THR A CA 1
ATOM 772 C C . THR A 1 123 ? -0.354 -2.583 10.295 1.00 84.88 123 THR A C 1
ATOM 774 O O . THR A 1 123 ? 0.479 -1.797 10.737 1.00 84.88 123 THR A O 1
ATOM 777 N N . LEU A 1 124 ? -1.635 -2.519 10.669 1.00 76.69 124 LEU A N 1
ATOM 778 C CA . LEU A 1 124 ? -2.146 -1.497 11.591 1.00 76.69 124 LEU A CA 1
ATOM 779 C C . LEU A 1 124 ? -1.503 -1.567 12.979 1.00 76.69 124 LEU A C 1
ATOM 781 O O . LEU A 1 124 ? -1.186 -0.524 13.548 1.00 76.69 124 LEU A O 1
ATOM 785 N N . ALA A 1 125 ? -1.235 -2.767 13.496 1.00 75.81 125 ALA A N 1
ATOM 786 C CA . ALA A 1 125 ? -0.540 -2.939 14.770 1.00 75.81 125 ALA A CA 1
ATOM 787 C C . ALA A 1 125 ? 0.848 -2.272 14.770 1.00 75.81 125 ALA A C 1
ATOM 789 O O . ALA A 1 125 ? 1.257 -1.703 15.780 1.00 75.81 125 ALA A O 1
ATOM 790 N N . GLN A 1 126 ? 1.544 -2.269 13.629 1.00 83.88 126 GLN A N 1
ATOM 791 C CA . GLN A 1 126 ? 2.834 -1.586 13.490 1.00 83.88 126 GLN A CA 1
ATOM 792 C C . GLN A 1 126 ? 2.684 -0.064 13.391 1.00 83.88 126 GLN A C 1
ATOM 794 O O . GLN A 1 126 ? 3.551 0.674 13.864 1.00 83.88 126 GLN A O 1
ATOM 799 N N . MET A 1 127 ? 1.563 0.423 12.848 1.00 73.75 127 MET A N 1
ATOM 800 C CA . MET A 1 127 ? 1.247 1.855 12.788 1.00 73.75 127 MET A CA 1
ATOM 801 C C . MET A 1 127 ? 0.905 2.442 14.161 1.00 73.75 127 MET A C 1
ATOM 803 O O . MET A 1 127 ? 1.162 3.621 14.383 1.00 73.75 127 MET A O 1
ATOM 807 N N . ASN A 1 128 ? 0.380 1.644 15.097 1.00 58.25 128 ASN A N 1
ATOM 808 C CA . ASN A 1 128 ? 0.040 2.097 16.456 1.00 58.25 128 ASN A CA 1
ATOM 809 C C . ASN A 1 128 ? 1.267 2.530 17.283 1.00 58.25 128 ASN A C 1
ATOM 811 O O . ASN A 1 128 ? 1.132 3.293 18.237 1.00 58.25 128 ASN A O 1
ATOM 815 N N . SER A 1 129 ? 2.481 2.142 16.875 1.00 56.94 129 SER A N 1
ATOM 816 C CA . SER A 1 129 ? 3.734 2.730 17.384 1.00 56.94 129 SER A CA 1
ATOM 817 C C . SER A 1 129 ? 3.781 4.257 17.203 1.00 56.94 129 SER A C 1
ATOM 819 O O . SER A 1 129 ? 4.431 4.960 17.977 1.00 56.94 129 SER A O 1
ATOM 821 N N . ASP A 1 130 ? 3.092 4.756 16.173 1.00 61.03 130 ASP A N 1
ATOM 822 C CA . ASP A 1 130 ? 2.911 6.160 15.814 1.00 61.03 130 ASP A CA 1
ATOM 823 C C . ASP A 1 130 ? 1.404 6.493 15.849 1.00 61.03 130 ASP A C 1
ATOM 825 O O . ASP A 1 130 ? 0.744 6.694 14.826 1.00 61.03 130 ASP A O 1
ATOM 829 N N . ALA A 1 131 ? 0.833 6.476 17.061 1.00 51.72 131 ALA A N 1
ATOM 830 C CA . ALA A 1 131 ? -0.609 6.499 17.359 1.00 51.72 131 ALA A CA 1
ATOM 831 C C . ALA A 1 131 ? -1.454 7.511 16.547 1.00 51.72 131 ALA A C 1
ATOM 833 O O . ALA A 1 131 ? -2.621 7.264 16.243 1.00 51.72 131 ALA A O 1
ATOM 834 N N . ALA A 1 132 ? -0.877 8.646 16.138 1.00 56.84 132 ALA A N 1
ATOM 835 C CA . ALA A 1 132 ? -1.576 9.653 15.339 1.00 56.84 132 ALA A CA 1
ATOM 836 C C . ALA A 1 132 ? -1.842 9.213 13.885 1.00 56.84 132 ALA A C 1
ATOM 838 O O . ALA A 1 132 ? -2.828 9.643 13.279 1.00 56.84 132 ALA A O 1
ATOM 839 N N . VAL A 1 133 ? -0.973 8.384 13.305 1.00 61.97 133 VAL A N 1
ATOM 840 C CA . VAL A 1 133 ? -1.119 7.880 11.933 1.00 61.97 133 VAL A CA 1
ATOM 841 C C . VAL A 1 133 ? -2.124 6.728 11.907 1.00 61.97 133 VAL A C 1
ATOM 843 O O . VAL A 1 133 ? -3.034 6.741 11.074 1.00 61.97 133 VAL A O 1
ATOM 846 N N . GLY A 1 134 ? -2.023 5.801 12.868 1.00 61.72 134 GLY A N 1
ATOM 847 C CA . GLY A 1 134 ? -2.971 4.694 13.041 1.00 61.72 134 GLY A CA 1
ATOM 848 C C . GLY A 1 134 ? -4.414 5.177 13.218 1.00 61.72 134 GLY A C 1
ATOM 849 O O . GLY A 1 134 ? -5.302 4.749 12.479 1.00 61.72 134 GLY A O 1
ATOM 850 N N . ALA A 1 135 ? -4.640 6.161 14.097 1.00 57.91 135 ALA A N 1
ATOM 851 C CA . ALA A 1 135 ? -5.967 6.736 14.330 1.00 57.91 135 ALA A CA 1
ATOM 852 C C . ALA A 1 135 ? -6.565 7.400 13.077 1.00 57.91 135 ALA A C 1
ATOM 854 O O . ALA A 1 135 ? -7.726 7.175 12.734 1.00 57.91 135 ALA A O 1
ATOM 855 N N . ARG A 1 136 ? -5.764 8.180 12.338 1.00 62.91 136 ARG A N 1
ATOM 856 C CA . ARG A 1 136 ? -6.231 8.873 11.124 1.00 62.91 136 ARG A CA 1
ATOM 857 C C . ARG A 1 136 ? -6.590 7.905 10.009 1.00 62.91 136 ARG A C 1
ATOM 859 O O . ARG A 1 136 ? -7.566 8.132 9.298 1.00 62.91 136 ARG A O 1
ATOM 866 N N . ILE A 1 137 ? -5.806 6.848 9.838 1.00 62.66 137 ILE A N 1
ATOM 867 C CA . ILE A 1 137 ? -6.067 5.827 8.827 1.00 62.66 137 ILE A CA 1
ATOM 868 C C . ILE A 1 137 ? -7.295 5.011 9.199 1.00 62.66 137 ILE A C 1
ATOM 870 O O . ILE A 1 137 ? -8.145 4.815 8.339 1.00 62.66 137 ILE A O 1
ATOM 874 N N . ALA A 1 138 ? -7.453 4.619 10.460 1.00 62.50 138 ALA A N 1
ATOM 875 C CA . ALA A 1 138 ? -8.656 3.934 10.913 1.00 62.50 138 ALA A CA 1
ATOM 876 C C . ALA A 1 138 ? -9.920 4.800 10.748 1.00 62.50 138 ALA A C 1
ATOM 878 O O . ALA A 1 138 ? -10.927 4.312 10.239 1.00 62.50 138 ALA A O 1
ATOM 879 N N . ALA A 1 139 ? -9.856 6.100 11.057 1.00 60.06 139 ALA A N 1
ATOM 880 C CA . ALA A 1 139 ? -10.935 7.046 10.757 1.00 60.06 139 ALA A CA 1
ATOM 881 C C . ALA A 1 139 ? -11.216 7.149 9.243 1.00 60.06 139 ALA A C 1
ATOM 883 O O . ALA A 1 139 ? -12.369 7.205 8.817 1.00 60.06 139 ALA A O 1
ATOM 884 N N . GLY A 1 140 ? -10.171 7.123 8.410 1.00 60.34 140 GLY A N 1
ATOM 885 C CA . GLY A 1 140 ? -10.293 7.066 6.952 1.00 60.34 140 GLY A CA 1
ATOM 886 C C . GLY A 1 140 ? -10.930 5.769 6.447 1.00 60.34 140 GLY A C 1
ATOM 887 O O . GLY A 1 140 ? -11.738 5.817 5.522 1.00 60.34 140 GLY A O 1
ATOM 888 N N . ILE A 1 141 ? -10.599 4.626 7.060 1.00 61.22 141 ILE A N 1
ATOM 889 C CA . ILE A 1 141 ? -11.215 3.326 6.771 1.00 61.22 141 ILE A CA 1
ATOM 890 C C . ILE A 1 141 ? -12.697 3.452 7.084 1.00 61.22 141 ILE A C 1
ATOM 892 O O . ILE A 1 141 ? -13.507 3.267 6.193 1.00 61.22 141 ILE A O 1
ATOM 896 N N . LEU A 1 142 ? -13.058 3.909 8.278 1.00 62.03 142 LEU A N 1
ATOM 897 C CA . LEU A 1 142 ? -14.449 4.095 8.696 1.00 62.03 142 LEU A CA 1
ATOM 898 C C . LEU A 1 142 ? -15.249 5.015 7.766 1.00 62.03 142 LEU A C 1
ATOM 900 O O . LEU A 1 142 ? -16.365 4.670 7.392 1.00 62.03 142 LEU A O 1
ATOM 904 N N . ALA A 1 143 ? -14.660 6.121 7.307 1.00 56.16 143 ALA A N 1
ATOM 905 C CA . ALA A 1 143 ? -15.298 7.029 6.352 1.00 56.16 143 ALA A CA 1
ATOM 906 C C . ALA A 1 143 ? -15.514 6.413 4.953 1.00 56.16 143 ALA A C 1
ATOM 908 O O . ALA A 1 143 ? -16.418 6.826 4.229 1.00 56.16 143 ALA A O 1
ATOM 909 N N . LEU A 1 144 ? -14.693 5.436 4.550 1.00 55.16 144 LEU A N 1
ATOM 910 C CA . LEU A 1 144 ? -14.891 4.640 3.329 1.00 55.16 144 LEU A CA 1
ATOM 911 C C . LEU A 1 144 ? -15.798 3.416 3.571 1.00 55.16 144 LEU A C 1
ATOM 913 O O . LEU A 1 144 ? -16.339 2.845 2.623 1.00 55.16 144 LEU A O 1
ATOM 917 N N . VAL A 1 145 ? -15.961 3.022 4.836 1.00 55.97 145 VAL A N 1
ATOM 918 C CA . VAL A 1 145 ? -16.580 1.782 5.325 1.00 55.97 145 VAL A CA 1
ATOM 919 C C . VAL A 1 145 ? -18.015 1.987 5.827 1.00 55.97 145 VAL A C 1
ATOM 921 O O . VAL A 1 145 ? -18.617 1.063 6.363 1.00 55.97 145 VAL A O 1
ATOM 924 N N . ASP A 1 146 ? -18.660 3.099 5.464 1.00 54.41 146 ASP A N 1
ATOM 925 C CA . ASP A 1 146 ? -20.129 3.276 5.532 1.00 54.41 146 ASP A CA 1
ATOM 926 C C . ASP A 1 146 ? -20.907 2.116 4.831 1.00 54.41 146 ASP A C 1
ATOM 928 O O . ASP A 1 146 ? -22.121 1.976 4.951 1.00 54.41 146 ASP A O 1
ATOM 932 N N . SER A 1 147 ? -20.194 1.228 4.115 1.00 52.16 147 SER A N 1
ATOM 933 C CA . SER A 1 147 ? -20.709 0.009 3.474 1.00 52.16 147 SER A CA 1
ATOM 934 C C . SER A 1 147 ? -20.394 -1.328 4.185 1.00 52.16 147 SER A C 1
ATOM 936 O O . SER A 1 147 ? -21.030 -2.320 3.833 1.00 52.16 147 SER A O 1
ATOM 938 N N . ASP A 1 148 ? -19.432 -1.424 5.122 1.00 64.12 148 ASP A N 1
ATOM 939 C CA . ASP A 1 148 ? -19.004 -2.720 5.707 1.00 64.12 148 ASP A CA 1
ATOM 940 C C . ASP A 1 148 ? -18.503 -2.647 7.167 1.00 64.12 148 ASP A C 1
ATOM 942 O O . ASP A 1 148 ? -17.313 -2.785 7.471 1.00 64.12 148 ASP A O 1
ATOM 946 N N . ALA A 1 149 ? -19.440 -2.514 8.108 1.00 66.56 149 ALA A N 1
ATOM 947 C CA . ALA A 1 149 ? -19.162 -2.521 9.547 1.00 66.56 149 ALA A CA 1
ATOM 948 C C . ALA A 1 149 ? -18.330 -3.733 10.033 1.00 66.56 149 ALA A C 1
ATOM 950 O O . ALA A 1 149 ? -17.677 -3.637 11.072 1.00 66.56 149 ALA A O 1
ATOM 951 N N . GLY A 1 150 ? -18.307 -4.855 9.299 1.00 67.56 150 GLY A N 1
ATOM 952 C CA . GLY A 1 150 ? -17.552 -6.052 9.676 1.00 67.56 150 GLY A CA 1
ATOM 953 C C . GLY A 1 150 ? -16.045 -5.960 9.454 1.00 67.56 150 GLY A C 1
ATOM 954 O O . GLY A 1 150 ? -15.276 -6.542 10.222 1.00 67.56 150 GLY A O 1
ATOM 955 N N . SER A 1 151 ? -15.587 -5.218 8.448 1.00 66.19 151 SER A N 1
ATOM 956 C CA . SER A 1 151 ? -14.150 -4.972 8.266 1.00 66.19 151 SER A CA 1
ATOM 957 C C . SER A 1 151 ? -13.626 -3.973 9.298 1.00 66.19 151 SER A C 1
ATOM 959 O O . SER A 1 151 ? -12.580 -4.205 9.901 1.00 66.19 151 SER A O 1
ATOM 961 N N . ALA A 1 152 ? -14.404 -2.929 9.601 1.00 70.19 152 ALA A N 1
ATOM 962 C CA . ALA A 1 152 ? -14.097 -1.984 10.674 1.00 70.19 152 ALA A CA 1
ATOM 963 C C . ALA A 1 152 ? -14.062 -2.647 12.063 1.00 70.19 152 ALA A C 1
ATOM 965 O O . ALA A 1 152 ? -13.117 -2.438 12.821 1.00 70.19 152 ALA A O 1
ATOM 966 N N . ALA A 1 153 ? -15.057 -3.482 12.380 1.00 72.31 153 ALA A N 1
ATOM 967 C CA . ALA A 1 153 ? -15.127 -4.232 13.634 1.00 72.31 153 ALA A CA 1
ATOM 968 C C . ALA A 1 153 ? -13.913 -5.144 13.837 1.00 72.31 153 ALA A C 1
ATOM 970 O O . ALA A 1 153 ? -13.314 -5.142 14.912 1.00 72.31 153 ALA A O 1
ATOM 971 N N . ARG A 1 154 ? -13.520 -5.890 12.795 1.00 69.44 154 ARG A N 1
ATOM 972 C CA . ARG A 1 154 ? -12.333 -6.753 12.843 1.00 69.44 154 ARG A CA 1
ATOM 973 C C . ARG A 1 154 ? -11.061 -5.949 13.058 1.00 69.44 154 ARG A C 1
ATOM 975 O O . ARG A 1 154 ? -10.256 -6.336 13.890 1.00 69.44 154 ARG A O 1
ATOM 982 N N . ILE A 1 155 ? -10.900 -4.823 12.369 1.00 67.25 155 ILE A N 1
ATOM 983 C CA . ILE A 1 155 ? -9.731 -3.957 12.540 1.00 67.25 155 ILE A CA 1
ATOM 984 C C . ILE A 1 155 ? -9.641 -3.426 13.977 1.00 67.25 155 ILE A C 1
ATOM 986 O O . ILE A 1 155 ? -8.608 -3.594 14.620 1.00 67.25 155 ILE A O 1
ATOM 990 N N . LEU A 1 156 ? -10.727 -2.855 14.510 1.00 70.31 156 LEU A N 1
ATOM 991 C CA . LEU A 1 156 ? -10.751 -2.313 15.874 1.00 70.31 156 LEU A CA 1
ATOM 992 C C . LEU A 1 156 ? -10.525 -3.387 16.945 1.00 70.31 156 LEU A C 1
ATOM 994 O O . LEU A 1 156 ? -9.965 -3.083 17.993 1.00 70.31 156 LEU A O 1
ATOM 998 N N . ALA A 1 157 ? -10.923 -4.638 16.694 1.00 71.06 157 ALA A N 1
ATOM 999 C CA . ALA A 1 157 ? -10.728 -5.744 17.633 1.00 71.06 157 ALA A CA 1
ATOM 1000 C C . ALA A 1 157 ? -9.250 -6.087 17.895 1.00 71.06 157 ALA A C 1
ATOM 1002 O O . ALA A 1 157 ? -8.944 -6.691 18.921 1.00 71.06 157 ALA A O 1
ATOM 1003 N N . PHE A 1 158 ? -8.343 -5.715 16.989 1.00 64.69 158 PHE A N 1
ATOM 1004 C CA . PHE A 1 158 ? -6.902 -5.927 17.148 1.00 64.69 158 PHE A CA 1
ATOM 1005 C C . PHE A 1 158 ? -6.136 -4.674 17.591 1.00 64.69 158 PHE A C 1
ATOM 1007 O O . PHE A 1 158 ? -4.915 -4.726 17.744 1.00 64.69 158 PHE A O 1
ATOM 1014 N N . MET A 1 159 ? -6.830 -3.554 17.793 1.00 67.38 159 MET A N 1
ATOM 1015 C CA . MET A 1 159 ? -6.243 -2.326 18.325 1.00 67.38 159 MET A CA 1
ATOM 1016 C C . MET A 1 159 ? -6.304 -2.321 19.855 1.00 67.38 159 MET A C 1
ATOM 1018 O O . MET A 1 159 ? -7.166 -2.963 20.459 1.00 67.38 159 MET A O 1
ATOM 1022 N N . ASP A 1 160 ? -5.412 -1.558 20.489 1.00 68.25 160 ASP A N 1
ATOM 1023 C CA . ASP A 1 160 ? -5.538 -1.268 21.914 1.00 68.25 160 ASP A CA 1
ATOM 1024 C C . ASP A 1 160 ? -6.820 -0.469 22.184 1.00 68.25 160 ASP A C 1
ATOM 1026 O O . ASP A 1 160 ? -7.281 0.332 21.363 1.00 68.25 160 ASP A O 1
ATOM 1030 N N . SER A 1 161 ? -7.410 -0.688 23.363 1.00 71.44 161 SER A N 1
ATOM 1031 C CA . SER A 1 161 ? -8.724 -0.136 23.709 1.00 71.44 161 SER A CA 1
ATOM 1032 C C . SER A 1 161 ? -8.780 1.388 23.651 1.00 71.44 161 SER A C 1
ATOM 1034 O O . SER A 1 161 ? -9.836 1.944 23.360 1.00 71.44 161 SER A O 1
ATOM 1036 N N . ASP A 1 162 ? -7.659 2.055 23.925 1.00 69.81 162 ASP A N 1
ATOM 1037 C CA . ASP A 1 162 ? -7.570 3.514 23.936 1.00 69.81 162 ASP A CA 1
ATOM 1038 C C . ASP A 1 162 ? -7.579 4.089 22.513 1.00 69.81 162 ASP A C 1
ATOM 1040 O O . ASP A 1 162 ? -8.305 5.049 22.248 1.00 69.81 162 ASP A O 1
ATOM 1044 N N . ASP A 1 163 ? -6.862 3.459 21.578 1.00 67.44 163 ASP A N 1
ATOM 1045 C CA . ASP A 1 163 ? -6.841 3.872 20.172 1.00 67.44 163 ASP A CA 1
ATOM 1046 C C . ASP A 1 163 ? -8.194 3.600 19.511 1.00 67.44 163 ASP A C 1
ATOM 1048 O O . ASP A 1 163 ? -8.765 4.481 18.864 1.00 67.44 163 ASP A O 1
ATOM 1052 N N . ALA A 1 164 ? -8.760 2.410 19.748 1.00 71.38 164 ALA A N 1
ATOM 1053 C CA . ALA A 1 164 ? -10.089 2.058 19.260 1.00 71.38 164 ALA A CA 1
ATOM 1054 C C . ALA A 1 164 ? -11.159 3.028 19.790 1.00 71.38 164 ALA A C 1
ATOM 1056 O O . ALA A 1 164 ? -11.996 3.507 19.024 1.00 71.38 164 ALA A O 1
ATOM 1057 N N . ALA A 1 165 ? -11.116 3.372 21.081 1.00 73.12 165 ALA A N 1
ATOM 1058 C CA . ALA A 1 165 ? -12.040 4.336 21.675 1.00 73.12 165 ALA A CA 1
ATOM 1059 C C . ALA A 1 165 ? -11.850 5.755 21.120 1.00 73.12 165 ALA A C 1
ATOM 1061 O O . ALA A 1 165 ? -12.840 6.453 20.897 1.00 73.12 165 ALA A O 1
ATOM 1062 N N . GLY A 1 166 ? -10.606 6.176 20.873 1.00 70.56 166 GLY A N 1
ATOM 1063 C CA . GLY A 1 166 ? -10.296 7.463 20.249 1.00 70.56 166 GLY A CA 1
ATOM 1064 C C . GLY A 1 166 ? -10.903 7.583 18.853 1.00 70.56 166 GLY A C 1
ATOM 1065 O O . GLY A 1 166 ? -11.558 8.576 18.551 1.00 70.56 166 GLY A O 1
ATOM 1066 N N . ILE A 1 167 ? -10.779 6.533 18.041 1.00 69.38 167 ILE A N 1
ATOM 1067 C CA . ILE A 1 167 ? -11.362 6.476 16.696 1.00 69.38 167 ILE A CA 1
ATOM 1068 C C . ILE A 1 167 ? -12.895 6.468 16.751 1.00 69.38 167 ILE A C 1
ATOM 1070 O O . ILE A 1 167 ? -13.541 7.225 16.025 1.00 69.38 167 ILE A O 1
ATOM 1074 N N . LEU A 1 168 ? -13.490 5.653 17.633 1.00 72.81 168 LEU A N 1
ATOM 1075 C CA . LEU A 1 168 ? -14.945 5.603 17.824 1.00 72.81 168 LEU A CA 1
ATOM 1076 C C . LEU A 1 168 ? -15.523 6.951 18.292 1.00 72.81 168 LEU A C 1
ATOM 1078 O O . LEU A 1 168 ? -16.676 7.258 18.005 1.00 72.81 168 LEU A O 1
ATOM 1082 N N . ALA A 1 169 ? -14.738 7.771 18.994 1.00 73.12 169 ALA A N 1
ATOM 1083 C CA . ALA A 1 169 ? -15.152 9.107 19.418 1.00 73.12 169 ALA A CA 1
ATOM 1084 C C . ALA A 1 169 ? -15.150 10.145 18.279 1.00 73.12 169 ALA A C 1
ATOM 1086 O O . ALA A 1 169 ? -15.807 11.181 18.408 1.00 73.12 169 ALA A O 1
ATOM 1087 N N . GLU A 1 170 ? -14.424 9.891 17.187 1.00 71.12 170 GLU A N 1
ATOM 1088 C CA . GLU A 1 170 ? -14.345 10.787 16.025 1.00 71.12 170 GLU A CA 1
ATOM 1089 C C . GLU A 1 170 ? -15.392 10.487 14.939 1.00 71.12 170 GLU A C 1
ATOM 1091 O O . GLU A 1 170 ? -15.606 11.316 14.052 1.00 71.12 170 GLU A O 1
ATOM 1096 N N . ILE A 1 171 ? -16.070 9.339 15.012 1.00 70.81 171 ILE A N 1
ATOM 1097 C CA . ILE A 1 171 ? -17.116 8.934 14.064 1.00 70.81 171 ILE A CA 1
ATOM 1098 C C . ILE A 1 171 ? -18.527 9.204 14.600 1.00 70.81 171 ILE A C 1
ATOM 1100 O O . ILE A 1 171 ? -18.746 9.449 15.787 1.00 70.81 171 ILE A O 1
ATOM 1104 N N . ASP A 1 172 ? -19.518 9.177 13.708 1.00 74.19 172 ASP A N 1
ATOM 1105 C CA . ASP A 1 172 ? -20.910 9.352 14.100 1.00 74.19 172 ASP A CA 1
ATOM 1106 C C . ASP A 1 172 ? -21.450 8.132 14.877 1.00 74.19 172 ASP A C 1
ATOM 1108 O O . ASP A 1 172 ? -20.925 7.012 14.838 1.00 74.19 172 ASP A O 1
ATOM 1112 N N . ALA A 1 173 ? -22.531 8.368 15.618 1.00 76.31 173 ALA A N 1
ATOM 1113 C CA . ALA A 1 173 ? -23.105 7.373 16.513 1.00 76.31 173 ALA A CA 1
ATOM 1114 C C . ALA A 1 173 ? -23.735 6.173 15.780 1.00 76.31 173 ALA A C 1
ATOM 1116 O O . ALA A 1 173 ? -23.811 5.093 16.367 1.00 76.31 173 ALA A O 1
ATOM 1117 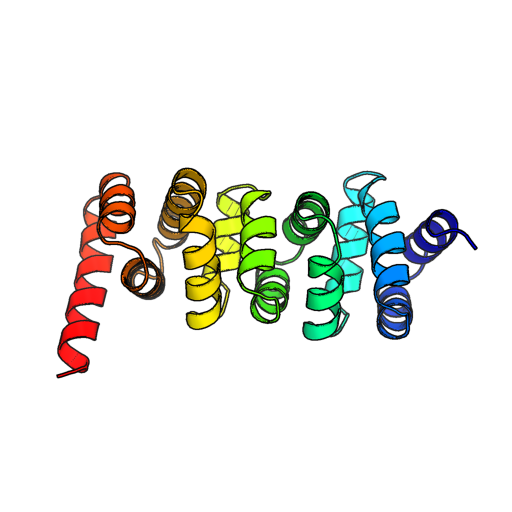N N . GLU A 1 174 ? -24.197 6.339 14.537 1.00 75.25 174 GLU A N 1
ATOM 1118 C CA . GLU A 1 174 ? -24.834 5.273 13.754 1.00 75.25 174 GLU A CA 1
ATOM 1119 C C . GLU A 1 174 ? -23.778 4.284 13.250 1.00 75.25 174 GLU A C 1
ATOM 1121 O O . GLU A 1 174 ? -23.895 3.082 13.508 1.00 75.25 174 GLU A O 1
ATOM 1126 N N . SER A 1 175 ? -22.690 4.798 12.672 1.00 72.62 175 SER A N 1
ATOM 1127 C CA . SER A 1 175 ? -21.514 4.007 12.287 1.00 72.62 175 SER A CA 1
ATOM 1128 C C . SER A 1 175 ? -20.920 3.261 13.485 1.00 72.62 175 SER A C 1
ATOM 1130 O O . SER A 1 175 ? -20.700 2.049 13.429 1.00 72.62 175 SER A O 1
ATOM 1132 N N . THR A 1 176 ? -20.752 3.956 14.618 1.00 76.88 176 THR A N 1
ATOM 1133 C CA . THR A 1 176 ? -20.280 3.361 15.883 1.00 76.88 176 THR A CA 1
ATOM 1134 C C . THR A 1 176 ? -21.165 2.200 16.332 1.00 76.88 176 THR A C 1
ATOM 1136 O O . THR A 1 176 ? -20.669 1.129 16.688 1.00 76.88 176 THR A O 1
ATOM 1139 N N . ALA A 1 177 ? -22.486 2.390 1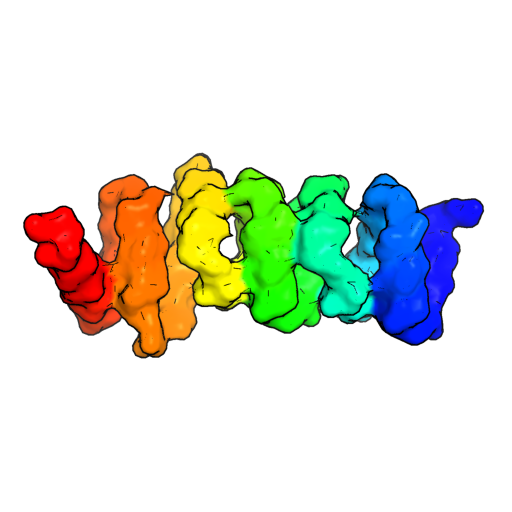6.313 1.00 77.81 177 ALA A N 1
ATOM 1140 C CA . ALA A 1 177 ? -23.435 1.371 16.744 1.00 77.81 177 ALA A CA 1
ATOM 1141 C C . ALA A 1 177 ? -23.415 0.141 15.827 1.00 77.81 177 ALA A C 1
ATOM 1143 O O . ALA A 1 177 ? -23.468 -0.984 16.327 1.00 77.81 177 ALA A O 1
ATOM 1144 N N . GLY A 1 178 ? -23.304 0.340 14.510 1.00 78.44 178 GLY A N 1
ATOM 1145 C CA . GLY A 1 178 ? -23.186 -0.751 13.540 1.00 78.44 178 GLY A CA 1
ATOM 1146 C C . GLY A 1 178 ? -21.950 -1.614 13.788 1.00 78.44 178 GLY A C 1
ATOM 1147 O O . GLY A 1 178 ? -22.043 -2.839 13.828 1.00 78.44 178 GLY A O 1
ATOM 1148 N N . ILE A 1 179 ? -20.807 -0.982 14.040 1.00 76.56 179 ILE A N 1
ATOM 1149 C CA . ILE A 1 179 ? -19.537 -1.664 14.314 1.00 76.56 179 ILE A CA 1
ATOM 1150 C C . ILE A 1 179 ? -19.600 -2.450 15.623 1.00 76.56 179 ILE A C 1
ATOM 1152 O O . ILE A 1 179 ? -19.282 -3.639 15.646 1.00 76.56 179 ILE A O 1
ATOM 1156 N N . LEU A 1 180 ? -20.069 -1.821 16.705 1.00 78.31 180 LEU A N 1
ATOM 1157 C CA . LEU A 1 180 ? -20.205 -2.482 18.006 1.00 78.31 180 LEU A CA 1
ATOM 1158 C C . LEU A 1 180 ? -21.194 -3.652 17.956 1.00 78.31 180 LEU A C 1
ATOM 1160 O O . LEU A 1 180 ? -20.979 -4.660 18.627 1.00 78.31 180 LEU A O 1
ATOM 1164 N N . ALA A 1 181 ? -22.250 -3.552 17.145 1.00 81.25 181 ALA A N 1
ATOM 1165 C CA . ALA A 1 181 ? -23.191 -4.648 16.939 1.00 81.25 181 ALA A CA 1
ATOM 1166 C C . ALA A 1 181 ? -22.534 -5.855 16.251 1.00 81.25 181 ALA A C 1
ATOM 1168 O O . ALA A 1 181 ? -22.821 -6.992 16.628 1.00 81.25 181 ALA A O 1
ATOM 1169 N N . VAL A 1 182 ? -21.639 -5.627 15.283 1.00 80.31 182 VAL A N 1
ATOM 1170 C CA . VAL A 1 182 ? -20.872 -6.713 14.652 1.00 80.31 182 VAL A CA 1
ATOM 1171 C C . VAL A 1 182 ? -19.859 -7.311 15.631 1.00 80.31 182 VAL A C 1
ATOM 1173 O O . VAL A 1 182 ? -19.781 -8.532 15.743 1.00 80.31 182 VAL A O 1
ATOM 1176 N N . MET A 1 183 ? -19.154 -6.483 16.410 1.00 78.50 183 MET A N 1
ATOM 1177 C CA . MET A 1 183 ? -18.211 -6.970 17.428 1.00 78.50 183 MET A CA 1
ATOM 1178 C C . MET A 1 183 ? -18.900 -7.817 18.515 1.00 78.50 183 MET A C 1
ATOM 1180 O O . MET A 1 183 ? -18.375 -8.862 18.897 1.00 78.50 183 MET A O 1
ATOM 1184 N N . ASP A 1 184 ? -20.082 -7.412 18.999 1.00 81.69 184 ASP A N 1
ATOM 1185 C CA . ASP A 1 184 ? -20.870 -8.198 19.970 1.00 81.69 184 ASP A CA 1
ATOM 1186 C C . ASP A 1 184 ? -21.412 -9.496 19.344 1.00 81.69 184 ASP A C 1
ATOM 1188 O O . ASP A 1 184 ? -21.497 -10.525 20.014 1.00 81.69 184 ASP A O 1
ATOM 1192 N N . PHE A 1 185 ? -21.746 -9.488 18.049 1.00 74.75 185 PHE A N 1
ATOM 1193 C CA . PHE A 1 185 ? -22.162 -10.694 17.332 1.00 74.75 185 PHE A CA 1
ATOM 1194 C C . PHE A 1 185 ? -21.026 -11.722 17.220 1.00 74.75 185 PHE A C 1
ATOM 1196 O O . PHE A 1 185 ? -21.229 -12.883 17.585 1.00 74.75 185 PHE A O 1
ATOM 1203 N N . ASP A 1 186 ? -19.831 -11.304 16.794 1.00 70.25 186 ASP A N 1
ATOM 1204 C CA . ASP A 1 186 ? -18.662 -12.188 16.681 1.00 70.25 186 ASP A CA 1
ATOM 1205 C C . ASP A 1 186 ? -18.215 -12.719 18.052 1.00 70.25 186 ASP A C 1
ATOM 1207 O O . ASP A 1 186 ? -17.933 -13.912 18.199 1.00 70.25 186 ASP A O 1
ATOM 1211 N N . ALA A 1 187 ? -18.244 -11.878 19.093 1.00 70.19 187 ALA A N 1
ATOM 1212 C CA . ALA A 1 187 ? -17.923 -12.288 20.462 1.00 70.19 187 ALA A CA 1
ATOM 1213 C C . ALA A 1 187 ? -18.862 -13.385 20.991 1.00 70.19 187 ALA A C 1
ATOM 1215 O O . ALA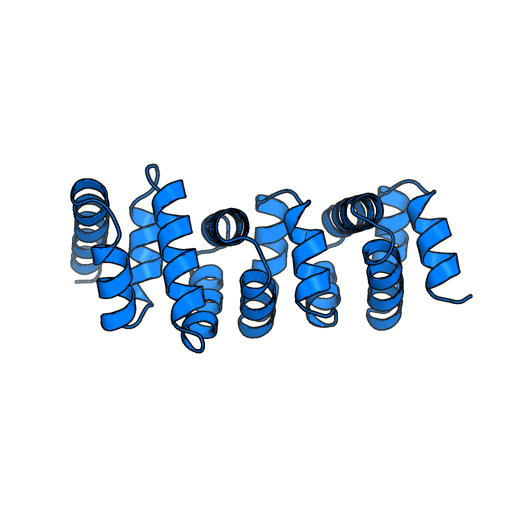 A 1 187 ? -18.434 -14.249 21.756 1.00 70.19 187 ALA A O 1
ATOM 1216 N N . ARG A 1 188 ? -20.135 -13.383 20.578 1.00 69.94 188 ARG A N 1
ATOM 1217 C CA . ARG A 1 188 ? -21.125 -14.402 20.968 1.00 69.94 188 ARG A CA 1
ATOM 1218 C C . ARG A 1 188 ? -21.018 -15.701 20.175 1.00 69.94 188 ARG A C 1
ATOM 1220 O O . ARG A 1 188 ? -21.567 -16.701 20.622 1.00 69.94 188 ARG A O 1
ATOM 1227 N N . LEU A 1 189 ? -20.356 -15.694 19.019 1.00 63.22 189 LEU A N 1
ATOM 1228 C CA . LEU A 1 189 ? -20.206 -16.869 18.152 1.00 63.22 189 LEU A CA 1
ATOM 1229 C C . LEU A 1 189 ? -18.997 -17.742 18.533 1.00 63.22 189 LEU A C 1
ATOM 1231 O O . LEU A 1 189 ? -18.908 -18.894 18.111 1.00 63.22 189 LEU A O 1
ATOM 1235 N N . LEU A 1 190 ? -18.078 -17.195 19.334 1.00 57.94 190 LEU A N 1
ATOM 1236 C CA . LEU A 1 190 ? -16.879 -17.862 19.853 1.00 57.94 190 LEU A CA 1
ATOM 1237 C C . LEU A 1 190 ? -17.100 -18.593 21.198 1.00 57.94 190 LEU A C 1
ATOM 1239 O O . LEU A 1 190 ? -16.135 -19.097 21.776 1.00 57.94 190 LEU A O 1
ATOM 1243 N N . ILE A 1 191 ? -18.344 -18.658 21.692 1.00 45.03 191 ILE A N 1
ATOM 1244 C CA . ILE A 1 191 ? -18.753 -19.301 22.959 1.00 45.03 191 ILE A CA 1
ATOM 1245 C C . ILE A 1 191 ? -19.681 -20.482 22.665 1.00 45.03 191 ILE A C 1
ATOM 1247 O O . ILE A 1 191 ? -19.515 -21.537 23.319 1.00 45.03 191 ILE A O 1
#

Organism: Polarella glacialis (NCBI:txid89957)

Secondary structure (DSSP, 8-state):
--HHHHHHHHHHS-HHHHHHHHTTS-HHHHHHHHHHHHHS-HHHHHHHHHHHTTS-HHHHHHHHHHS-HHHHHHHHHTS-HHHHHHHHHTS-HHHHHHHHHTS-HHHHHHHHHHS-HHHHHHHHHHHGGGHHHHHHHHHHHHHH-TT-HHHHHHHHHTS-HHHHHHHHHHS-HHHHHHHHHHHHHHHHHT-